Protein AF-R2S5D6-F1 (afdb_monomer_lite)

Foldseek 3Di:
DLDQLALQFADDLVLVLQAQELQQKEWLVLVRLQRSYDSVNSVVSVVVCVVVVSWDWDDDDPTIMIHPHHDHPQHVFSSLLSLVQRLCVQQFKHFLGWHWDADPVRHTKIKTWIKGALCVVVVDDPVVVVLLVVLLVVDPDPVLSVQLVLRNHFGMKIFIEMEGEDEDPPDQDDADQDLQHQYEYGYAAPVCVVVLLVQEDCDDPPCNVPIRGHHHQLHWYQHPVVRWIWHWDADPNDTDTDTDRHPSSVSSSCSVSVSNVVRIDTHRDNVVVCSSCVRSVVSVVVCVVPVVVVVVVVVVVVVD

Secondary structure (DSSP, 8-state):
------SSSPPPHHHHHHHHHHHSSEEHHHHHHHHT--HHHHHHHHHHHHHTTSSEEEEETTEEEEESS---TTHHHHHHHHHHHHHHHHTT-EEEEEEEEE-TTS-EEEEEEEEE-HHHHHSS-HHHHHHHHHHHHH--SHHHHHHHHHHHH-SEEEEEEEEEE---TTSPPP----SSSEEEEEESSGGGHHHHHTTEE---TTSGGG-SS-EETT-EEEETTTTEEEEEEEETTEEEEEE--SHHHHHHHHHH-GGGGGG-EEE--HHHHHHHHHHHHHHHHHHHHT-HHHHHHHHHHTT-

Structure (mmCIF, N/CA/C/O backbone):
data_AF-R2S5D6-F1
#
_entry.id   AF-R2S5D6-F1
#
loop_
_atom_site.group_PDB
_atom_site.id
_atom_site.type_symbol
_atom_site.label_atom_id
_atom_site.label_alt_id
_atom_site.label_comp_id
_atom_site.label_asym_id
_atom_site.label_entity_id
_atom_site.label_seq_id
_atom_site.pdbx_PDB_ins_code
_atom_site.Cartn_x
_atom_site.Cartn_y
_atom_site.Cartn_z
_atom_site.occupancy
_atom_site.B_iso_or_equiv
_atom_site.auth_seq_id
_atom_site.auth_comp_id
_atom_site.auth_asym_id
_atom_site.auth_atom_id
_atom_site.pdbx_PDB_model_num
ATOM 1 N N . MET A 1 1 ? -1.392 19.315 -3.331 1.00 33.75 1 MET A N 1
ATOM 2 C CA . MET A 1 1 ? -0.250 19.016 -4.225 1.00 33.75 1 MET A CA 1
ATOM 3 C C . MET A 1 1 ? 0.174 17.580 -3.958 1.00 33.75 1 MET A C 1
ATOM 5 O O . MET A 1 1 ? 0.612 17.307 -2.850 1.00 33.75 1 MET A O 1
ATOM 9 N N . ASN A 1 2 ? -0.005 16.668 -4.921 1.00 47.56 2 ASN A N 1
ATOM 10 C CA . ASN A 1 2 ? 0.427 15.270 -4.793 1.00 47.56 2 ASN A CA 1
ATOM 11 C C . ASN A 1 2 ? 1.928 15.188 -5.081 1.00 47.56 2 ASN A C 1
ATOM 13 O O . ASN A 1 2 ? 2.342 14.949 -6.215 1.00 47.56 2 ASN A O 1
ATOM 17 N N . THR A 1 3 ? 2.749 15.464 -4.071 1.00 57.97 3 THR A N 1
ATOM 18 C CA . THR A 1 3 ? 4.190 15.228 -4.172 1.00 57.97 3 THR A CA 1
ATOM 19 C C . THR A 1 3 ? 4.408 13.724 -4.261 1.00 57.97 3 THR A C 1
ATOM 21 O O . THR A 1 3 ? 4.109 12.999 -3.317 1.00 57.97 3 THR A O 1
ATOM 24 N N . LEU A 1 4 ? 4.895 13.248 -5.406 1.00 70.38 4 LEU A N 1
ATOM 25 C CA . LEU A 1 4 ? 5.275 11.850 -5.560 1.00 70.38 4 LEU A CA 1
ATOM 26 C C . LEU A 1 4 ? 6.455 11.545 -4.626 1.00 70.38 4 LEU A C 1
ATOM 28 O O . LEU A 1 4 ? 7.492 12.212 -4.685 1.00 70.38 4 LEU A O 1
ATOM 32 N N . PHE A 1 5 ? 6.314 10.511 -3.804 1.00 70.31 5 PHE A N 1
ATOM 33 C CA . PHE A 1 5 ? 7.384 9.920 -3.009 1.00 70.31 5 PHE A CA 1
ATOM 34 C C . PHE A 1 5 ? 8.267 9.082 -3.933 1.00 70.31 5 PHE A C 1
ATOM 36 O O . PHE A 1 5 ? 8.156 7.859 -4.025 1.00 70.31 5 PHE A O 1
ATOM 43 N N . VAL A 1 6 ? 9.119 9.777 -4.684 1.00 74.81 6 VAL A N 1
ATOM 44 C CA . VAL A 1 6 ? 10.090 9.175 -5.599 1.00 74.81 6 VAL A CA 1
ATOM 45 C C . VAL A 1 6 ? 11.448 9.029 -4.943 1.00 74.81 6 VAL A C 1
ATOM 47 O O . VAL A 1 6 ? 11.821 9.776 -4.040 1.00 74.81 6 VAL A O 1
ATOM 50 N N . ASN A 1 7 ? 12.230 8.094 -5.479 1.00 80.75 7 ASN A N 1
ATOM 51 C CA . ASN A 1 7 ? 13.589 7.816 -5.035 1.00 80.75 7 ASN A CA 1
ATOM 52 C C . ASN A 1 7 ? 13.672 7.390 -3.556 1.00 80.75 7 ASN A C 1
ATOM 54 O O . ASN A 1 7 ? 14.711 7.560 -2.941 1.00 80.75 7 ASN A O 1
ATOM 58 N N . ASN A 1 8 ? 12.615 6.859 -2.948 1.00 85.81 8 ASN A N 1
ATOM 59 C CA . ASN A 1 8 ? 12.636 6.420 -1.550 1.00 85.81 8 ASN A CA 1
ATOM 60 C C . ASN A 1 8 ? 13.050 4.961 -1.399 1.00 85.81 8 ASN A C 1
ATOM 62 O O . ASN A 1 8 ? 13.670 4.624 -0.400 1.00 85.81 8 ASN A O 1
ATOM 66 N N . ARG A 1 9 ? 12.831 4.142 -2.429 1.00 92.38 9 ARG A N 1
ATOM 67 C CA . ARG A 1 9 ? 13.113 2.707 -2.405 1.00 92.38 9 ARG A CA 1
ATOM 68 C C . ARG A 1 9 ? 13.998 2.309 -3.585 1.00 92.38 9 ARG A C 1
ATOM 70 O O . ARG A 1 9 ? 13.803 2.762 -4.718 1.00 92.38 9 ARG A O 1
ATOM 77 N N . ALA A 1 10 ? 15.015 1.492 -3.322 1.00 93.00 10 ALA A N 1
ATOM 78 C CA . ALA A 1 10 ? 15.823 0.893 -4.369 1.00 93.00 10 ALA A CA 1
ATOM 79 C C . ALA A 1 10 ? 14.964 -0.124 -5.125 1.00 93.00 10 ALA A C 1
ATOM 81 O O . ALA A 1 10 ? 14.199 -0.864 -4.520 1.00 93.00 10 ALA A O 1
ATOM 82 N N . ILE A 1 11 ? 15.076 -0.154 -6.453 1.00 94.00 11 ILE A N 1
ATOM 83 C CA . ILE A 1 11 ? 14.324 -1.145 -7.238 1.00 94.00 11 ILE A CA 1
ATOM 84 C C . ILE A 1 11 ? 15.022 -2.503 -7.154 1.00 94.00 11 ILE A C 1
ATOM 86 O O . ILE A 1 11 ? 16.224 -2.603 -7.432 1.00 94.00 11 ILE A O 1
ATOM 90 N N . ASP A 1 12 ? 14.246 -3.510 -6.783 1.00 94.88 12 ASP A N 1
ATOM 91 C CA . ASP A 1 12 ? 14.559 -4.920 -6.944 1.00 94.88 12 ASP A CA 1
ATOM 92 C C . ASP A 1 12 ? 14.252 -5.323 -8.397 1.00 94.88 12 ASP A C 1
ATOM 94 O O . ASP A 1 12 ? 13.219 -4.953 -8.959 1.00 94.88 12 ASP A O 1
ATOM 98 N N . SER A 1 13 ? 15.201 -6.000 -9.044 1.00 92.12 13 SER A N 1
ATOM 99 C CA . SER A 1 13 ? 15.073 -6.334 -10.466 1.00 92.12 13 SER A CA 1
ATOM 100 C C . SER A 1 13 ? 14.117 -7.498 -10.700 1.00 92.12 13 SER A C 1
ATOM 102 O O . SER A 1 13 ? 13.438 -7.489 -11.723 1.00 92.12 13 SER A O 1
ATOM 104 N N . GLU A 1 14 ? 14.041 -8.454 -9.771 1.00 93.94 14 GLU A N 1
ATOM 105 C CA . GLU A 1 14 ? 13.099 -9.575 -9.864 1.00 93.94 14 GLU A CA 1
ATOM 106 C C . GLU A 1 14 ? 11.672 -9.057 -9.685 1.00 93.94 14 GLU A C 1
ATOM 108 O O . GLU A 1 14 ? 10.831 -9.255 -10.556 1.00 93.94 14 GLU A O 1
ATOM 113 N N . GLU A 1 15 ? 11.442 -8.246 -8.647 1.00 96.56 15 GLU A N 1
ATOM 114 C CA . GLU A 1 15 ? 10.153 -7.583 -8.423 1.00 96.56 15 GLU A CA 1
ATOM 115 C C . GLU A 1 15 ? 9.717 -6.719 -9.621 1.00 96.56 15 GLU A C 1
ATOM 117 O O . GLU A 1 15 ? 8.555 -6.755 -10.026 1.00 96.56 15 GLU A O 1
ATOM 122 N N . LEU A 1 16 ? 10.635 -5.952 -10.229 1.00 96.38 16 LEU A N 1
ATOM 123 C CA . LEU A 1 16 ? 10.331 -5.150 -11.421 1.00 96.38 16 LEU A CA 1
ATOM 124 C C . LEU A 1 16 ? 9.871 -6.025 -12.597 1.00 96.38 16 LEU A C 1
ATOM 126 O O . LEU A 1 16 ? 8.922 -5.658 -13.296 1.00 96.38 16 LEU A O 1
ATOM 130 N N . VAL A 1 17 ? 10.556 -7.145 -12.843 1.00 94.44 17 VAL A N 1
ATOM 131 C CA . VAL A 1 17 ? 10.209 -8.076 -13.925 1.00 94.44 17 VAL A CA 1
ATOM 132 C C . VAL A 1 17 ? 8.864 -8.739 -13.646 1.00 94.44 17 VAL A C 1
ATOM 134 O O . VAL A 1 17 ? 8.016 -8.765 -14.542 1.00 94.44 17 VAL A O 1
ATOM 137 N N . ASP A 1 18 ? 8.632 -9.185 -12.412 1.00 95.19 18 ASP A N 1
ATOM 138 C CA . ASP A 1 18 ? 7.367 -9.784 -11.989 1.00 95.19 18 ASP A CA 1
ATOM 139 C C . ASP A 1 18 ? 6.201 -8.812 -12.199 1.00 95.19 18 ASP A C 1
ATOM 141 O O . ASP A 1 18 ? 5.207 -9.170 -12.831 1.00 95.19 18 ASP A O 1
ATOM 145 N N . ILE A 1 19 ? 6.336 -7.553 -11.765 1.00 96.06 19 ILE A N 1
ATOM 146 C CA . ILE A 1 19 ? 5.299 -6.531 -11.962 1.00 96.06 19 ILE A CA 1
ATOM 147 C C . ILE A 1 19 ? 4.989 -6.352 -13.451 1.00 96.06 19 ILE A C 1
ATOM 149 O O . ILE A 1 19 ? 3.819 -6.373 -13.830 1.00 96.06 19 ILE A O 1
ATOM 153 N N . ILE A 1 20 ? 6.000 -6.180 -14.311 1.00 93.94 20 ILE A N 1
ATOM 154 C CA . ILE A 1 20 ? 5.769 -5.948 -15.749 1.00 93.94 20 ILE A CA 1
ATOM 155 C C . ILE A 1 20 ? 5.084 -7.156 -16.395 1.00 93.94 20 ILE A C 1
ATOM 157 O O . ILE A 1 20 ? 4.134 -6.980 -17.161 1.00 93.94 20 ILE A O 1
ATOM 161 N N . THR A 1 21 ? 5.543 -8.362 -16.064 1.00 91.00 21 THR A N 1
ATOM 162 C CA . THR A 1 21 ? 5.033 -9.613 -16.639 1.00 91.00 21 THR A CA 1
ATOM 163 C C . THR A 1 21 ? 3.587 -9.857 -16.217 1.00 91.00 21 THR A C 1
ATOM 165 O O . THR A 1 21 ? 2.740 -10.148 -17.057 1.00 91.00 21 THR A O 1
ATOM 168 N N . GLN A 1 22 ? 3.270 -9.658 -14.935 1.00 92.88 22 GLN A N 1
ATOM 169 C CA . GLN A 1 22 ? 1.932 -9.913 -14.394 1.00 92.88 22 GLN A CA 1
ATOM 170 C C . GLN A 1 22 ? 0.923 -8.794 -14.684 1.00 92.88 22 GLN A C 1
ATOM 172 O O . GLN A 1 22 ? -0.284 -9.024 -14.620 1.00 92.88 22 GLN A O 1
ATOM 177 N N . SER A 1 23 ? 1.378 -7.588 -15.037 1.00 90.56 23 SER A N 1
ATOM 178 C CA . SER A 1 23 ? 0.477 -6.469 -15.351 1.00 90.56 23 SER A CA 1
ATOM 179 C C . SER A 1 23 ? -0.217 -6.601 -16.707 1.00 90.56 23 SER A C 1
ATOM 181 O O . SER A 1 23 ? -1.230 -5.946 -16.924 1.00 90.56 23 SER A O 1
ATOM 183 N N . ASN A 1 24 ? 0.340 -7.385 -17.640 1.00 85.56 24 ASN A N 1
ATOM 184 C CA . ASN A 1 24 ? -0.025 -7.400 -19.067 1.00 85.56 24 ASN A CA 1
ATOM 185 C C . ASN A 1 24 ? 0.020 -6.024 -19.771 1.00 85.56 24 ASN A C 1
ATOM 187 O O . ASN A 1 24 ? -0.407 -5.892 -20.910 1.00 85.56 24 ASN A O 1
ATOM 191 N N . GLY A 1 25 ? 0.593 -5.010 -19.124 1.00 89.19 25 GLY A N 1
ATOM 192 C CA . GLY A 1 25 ? 0.653 -3.636 -19.602 1.00 89.19 25 GLY A CA 1
ATOM 193 C C . GLY A 1 25 ? 0.706 -2.662 -18.442 1.00 89.19 25 GLY A C 1
ATOM 194 O O . GLY A 1 25 ? -0.199 -2.611 -17.617 1.00 89.19 25 GLY A O 1
ATOM 195 N N . ILE A 1 26 ? 1.776 -1.870 -18.367 1.00 92.69 26 ILE A N 1
ATOM 196 C CA . ILE A 1 26 ? 1.945 -0.895 -17.286 1.00 92.69 26 ILE A CA 1
ATOM 197 C C . ILE A 1 26 ? 2.644 0.374 -17.769 1.00 92.69 26 ILE A C 1
ATOM 199 O O . ILE A 1 26 ? 3.614 0.316 -18.533 1.00 92.69 26 ILE A O 1
ATOM 203 N N . TYR A 1 27 ? 2.150 1.541 -17.341 1.00 93.38 27 TYR A N 1
ATOM 204 C CA . TYR A 1 27 ? 2.810 2.810 -17.645 1.00 93.38 27 T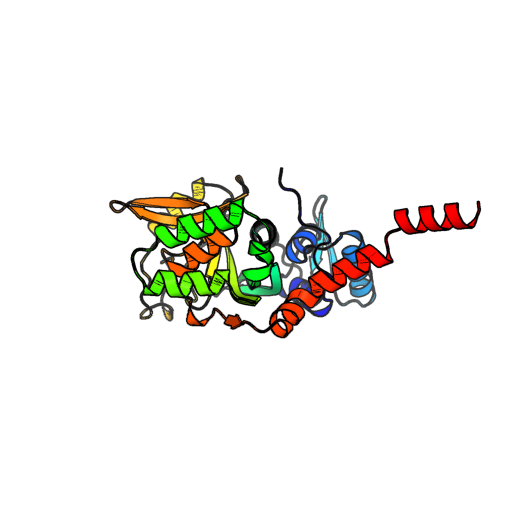YR A CA 1
ATOM 205 C C . TYR A 1 27 ? 4.127 2.928 -16.878 1.00 93.38 27 TYR A C 1
ATOM 207 O O . TYR A 1 27 ? 4.229 2.548 -15.712 1.00 93.38 27 TYR A O 1
ATOM 215 N N . GLU A 1 28 ? 5.117 3.574 -17.495 1.00 92.62 28 GLU A N 1
ATOM 216 C CA . GLU A 1 28 ? 6.375 3.906 -16.813 1.00 92.62 28 GLU A CA 1
ATOM 217 C C . GLU A 1 28 ? 6.132 4.735 -15.540 1.00 92.62 28 GLU A C 1
ATOM 219 O O . GLU A 1 28 ? 6.754 4.505 -14.509 1.00 92.62 28 GLU A O 1
ATOM 224 N N . ASN A 1 29 ? 5.170 5.662 -15.589 1.00 91.44 29 ASN A N 1
ATOM 225 C CA . ASN A 1 29 ? 4.798 6.485 -14.440 1.00 91.44 29 ASN A CA 1
ATOM 226 C C . ASN A 1 29 ? 4.176 5.661 -13.301 1.00 91.44 29 ASN A C 1
ATOM 228 O O . ASN A 1 29 ? 4.446 5.928 -12.134 1.00 91.44 29 ASN A O 1
ATOM 232 N N . THR A 1 30 ? 3.388 4.635 -13.630 1.00 95.00 30 THR A N 1
ATOM 233 C CA . THR A 1 30 ? 2.830 3.705 -12.641 1.00 95.00 30 THR A CA 1
ATOM 234 C C . THR A 1 30 ? 3.947 2.909 -11.965 1.00 95.00 30 THR A C 1
ATOM 236 O O . THR A 1 30 ? 3.959 2.809 -10.744 1.00 95.00 30 THR A O 1
ATOM 239 N N . LEU A 1 31 ? 4.956 2.445 -12.714 1.00 96.31 31 LEU A N 1
ATOM 240 C CA . LEU A 1 31 ? 6.142 1.794 -12.136 1.00 96.31 31 LEU A CA 1
ATOM 241 C C . LEU A 1 31 ? 6.915 2.721 -11.185 1.00 96.31 31 LEU A C 1
ATOM 243 O O . LEU A 1 31 ? 7.342 2.281 -10.119 1.00 96.31 31 LEU A O 1
ATOM 247 N N . ILE A 1 32 ? 7.067 4.004 -11.534 1.00 94.50 32 ILE A N 1
ATOM 248 C CA . ILE A 1 32 ? 7.700 5.005 -10.657 1.00 94.50 32 ILE A CA 1
ATOM 249 C C . ILE A 1 32 ? 6.944 5.119 -9.329 1.00 94.50 32 ILE A C 1
ATOM 251 O O . ILE A 1 32 ? 7.579 5.115 -8.273 1.00 94.50 32 ILE A O 1
ATOM 255 N N . LYS A 1 33 ? 5.607 5.194 -9.381 1.00 95.31 33 LYS A N 1
ATOM 256 C CA . LYS A 1 33 ? 4.737 5.287 -8.199 1.00 95.31 33 LYS A CA 1
ATOM 257 C C .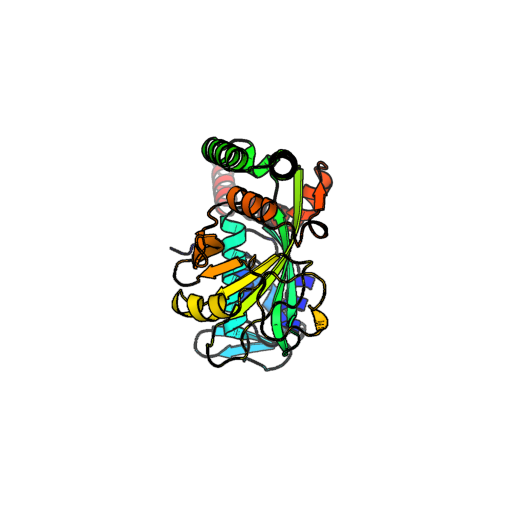 LYS A 1 33 ? 4.768 4.013 -7.352 1.00 95.31 33 LYS A C 1
ATOM 259 O O . LYS A 1 33 ? 4.939 4.104 -6.142 1.00 95.31 33 LYS A O 1
ATOM 264 N N . LEU A 1 34 ? 4.644 2.834 -7.963 1.00 96.00 34 LEU A N 1
ATOM 265 C CA . LEU A 1 34 ? 4.676 1.560 -7.238 1.00 96.00 34 LEU A CA 1
ATOM 266 C C . LEU A 1 34 ? 6.024 1.370 -6.539 1.00 96.00 34 LEU A C 1
ATOM 268 O O . LEU A 1 34 ? 6.094 1.247 -5.320 1.00 96.00 34 LEU A O 1
ATOM 272 N N . LEU A 1 35 ? 7.111 1.442 -7.307 1.00 95.62 35 LEU A N 1
ATOM 273 C CA . LEU A 1 35 ? 8.457 1.163 -6.809 1.00 95.62 35 LEU A CA 1
ATOM 274 C C . LEU A 1 35 ? 9.067 2.328 -6.023 1.00 95.62 35 LEU A C 1
ATOM 276 O O . LEU A 1 35 ? 10.184 2.188 -5.533 1.00 95.62 35 LEU A O 1
ATOM 280 N N . GLN A 1 36 ? 8.380 3.476 -5.939 1.00 93.62 36 GLN A N 1
ATOM 281 C CA . GLN A 1 36 ? 8.838 4.701 -5.264 1.00 93.62 36 GLN A CA 1
ATOM 282 C C . GLN A 1 36 ? 10.264 5.086 -5.668 1.00 93.62 36 GLN A C 1
ATOM 284 O O . GLN A 1 36 ? 11.098 5.482 -4.849 1.00 93.62 36 GLN A O 1
ATOM 289 N N . CYS A 1 37 ? 10.582 4.919 -6.947 1.00 90.81 37 CYS A N 1
ATOM 290 C CA . CYS A 1 37 ? 11.948 4.976 -7.444 1.00 90.81 37 CYS A CA 1
ATOM 291 C C . CYS A 1 37 ? 12.212 6.252 -8.247 1.00 90.81 37 CYS A C 1
ATOM 293 O O . CYS A 1 37 ? 11.299 7.012 -8.564 1.00 90.81 37 CYS A O 1
ATOM 295 N N . ASN A 1 38 ? 13.480 6.535 -8.547 1.00 86.38 38 ASN A N 1
ATOM 296 C CA . ASN A 1 38 ? 13.819 7.615 -9.469 1.00 86.38 38 ASN A CA 1
ATOM 297 C C . ASN A 1 38 ? 13.624 7.143 -10.916 1.00 86.38 38 ASN A C 1
ATOM 299 O O . ASN A 1 38 ? 14.115 6.077 -11.295 1.00 86.38 38 ASN A O 1
ATOM 303 N N . ARG A 1 39 ? 12.994 7.992 -11.732 1.00 87.62 39 ARG A N 1
ATOM 304 C CA . ARG A 1 39 ? 12.845 7.812 -13.177 1.00 87.62 39 ARG A CA 1
ATOM 305 C C . ARG A 1 39 ? 14.143 7.412 -13.886 1.00 87.62 39 ARG A C 1
ATOM 307 O O . ARG A 1 39 ? 14.124 6.467 -14.658 1.00 87.62 39 ARG A O 1
ATOM 314 N N . ILE A 1 40 ? 15.266 8.077 -13.609 1.00 86.69 40 ILE A N 1
ATOM 315 C CA . ILE A 1 40 ? 16.557 7.800 -14.269 1.00 86.69 40 ILE A CA 1
ATOM 316 C C . ILE A 1 40 ? 17.014 6.364 -13.980 1.00 86.69 40 ILE A C 1
ATOM 318 O O . ILE A 1 40 ? 17.405 5.630 -14.889 1.00 86.69 40 ILE A O 1
ATOM 322 N N . SER A 1 41 ? 16.935 5.943 -12.715 1.00 86.69 41 SER A N 1
ATOM 323 C CA . SER A 1 41 ? 17.311 4.589 -12.294 1.00 86.69 41 SER A CA 1
ATOM 324 C C . SER A 1 41 ? 16.397 3.530 -12.909 1.00 86.69 41 SER A C 1
ATOM 326 O O . SER A 1 41 ? 16.863 2.461 -13.308 1.00 86.69 41 SER A O 1
ATOM 328 N N . LEU A 1 42 ? 15.100 3.830 -13.005 1.00 93.69 42 LEU A N 1
ATOM 329 C CA . LEU A 1 42 ? 14.123 2.962 -13.647 1.00 93.69 42 LEU A CA 1
ATOM 330 C C . LEU A 1 42 ? 14.390 2.841 -15.156 1.00 93.69 42 LEU A C 1
ATOM 332 O O . LEU A 1 42 ? 14.518 1.728 -15.658 1.00 93.69 42 LEU A O 1
ATOM 336 N N . GLU A 1 43 ? 14.549 3.959 -15.869 1.00 92.75 43 GLU A N 1
ATOM 337 C CA . GLU A 1 43 ? 14.835 3.987 -17.310 1.00 92.75 43 GLU A CA 1
ATOM 338 C C . GLU A 1 43 ? 16.105 3.190 -17.656 1.00 92.75 43 GLU A C 1
ATOM 340 O O . GLU A 1 43 ? 16.115 2.431 -18.629 1.00 92.75 43 GLU A O 1
ATOM 345 N N . ALA A 1 44 ? 17.160 3.304 -16.840 1.00 91.19 44 ALA A N 1
ATOM 346 C CA . ALA A 1 44 ? 18.392 2.537 -17.020 1.00 91.19 44 ALA A CA 1
ATOM 347 C C . ALA A 1 44 ? 18.149 1.019 -16.938 1.00 91.19 44 ALA A C 1
ATOM 349 O O . ALA A 1 44 ? 18.616 0.271 -17.800 1.00 91.19 44 ALA A O 1
ATOM 350 N N . ARG A 1 45 ? 17.377 0.560 -15.944 1.00 93.44 45 ARG A N 1
ATOM 351 C CA . ARG A 1 45 ? 17.031 -0.862 -15.782 1.00 93.44 45 ARG A CA 1
ATOM 352 C C . ARG A 1 45 ? 16.132 -1.364 -16.904 1.00 93.44 45 ARG A C 1
ATOM 354 O O . ARG A 1 45 ? 16.433 -2.391 -17.506 1.00 93.44 45 ARG A O 1
ATOM 361 N N . LEU A 1 46 ? 15.097 -0.605 -17.257 1.00 94.25 46 LEU A N 1
ATOM 362 C CA . LEU A 1 46 ? 14.188 -0.934 -18.358 1.00 94.25 46 LEU A CA 1
ATOM 363 C C . LEU A 1 46 ? 14.930 -1.043 -19.698 1.00 94.25 46 LEU A C 1
ATOM 365 O O . LEU A 1 46 ? 14.638 -1.932 -20.498 1.00 94.25 46 LEU A O 1
ATOM 369 N N . LYS A 1 47 ? 15.933 -0.188 -19.940 1.00 93.00 47 LYS A N 1
ATOM 370 C CA . LYS A 1 47 ? 16.791 -0.272 -21.132 1.00 93.00 47 LYS A CA 1
ATOM 371 C C . LYS A 1 47 ? 17.573 -1.587 -21.178 1.00 93.00 47 LYS A C 1
ATOM 373 O O . LYS A 1 47 ? 17.656 -2.193 -22.246 1.00 93.00 47 LYS A O 1
ATOM 378 N N . THR A 1 48 ? 18.117 -2.033 -20.046 1.00 92.62 48 THR A N 1
ATOM 379 C CA . THR A 1 48 ? 18.820 -3.321 -19.937 1.00 92.62 48 THR A CA 1
ATOM 380 C C . THR A 1 48 ? 17.873 -4.497 -20.170 1.00 92.62 48 THR A C 1
ATOM 382 O O . THR A 1 48 ? 18.169 -5.347 -21.008 1.00 92.62 48 THR A O 1
ATOM 385 N N . LEU A 1 49 ? 16.704 -4.508 -19.521 1.00 92.56 49 LEU A N 1
ATOM 386 C CA . LEU A 1 49 ? 15.690 -5.557 -19.703 1.00 92.56 49 LEU A CA 1
ATOM 387 C C . LEU A 1 49 ? 15.228 -5.653 -21.165 1.00 92.56 49 LEU A C 1
ATOM 389 O O . LEU A 1 49 ? 15.164 -6.745 -21.730 1.00 92.56 49 LEU A O 1
ATOM 393 N N . LYS A 1 50 ? 14.994 -4.506 -21.816 1.00 91.75 50 LYS A N 1
ATOM 394 C CA . LYS A 1 50 ? 14.652 -4.441 -23.243 1.00 91.75 50 LYS A CA 1
ATOM 395 C C . LYS A 1 50 ? 15.781 -4.971 -24.131 1.00 91.75 50 LYS A C 1
ATOM 397 O O . LYS A 1 50 ? 15.516 -5.724 -25.063 1.00 91.75 50 LYS A O 1
ATOM 402 N N . LYS A 1 51 ? 17.038 -4.579 -23.876 1.00 93.44 51 LYS A N 1
ATOM 403 C CA . LYS A 1 51 ? 18.203 -5.058 -24.647 1.00 93.44 51 LYS A CA 1
ATOM 404 C C . LYS A 1 51 ? 18.309 -6.585 -24.593 1.00 93.44 51 LYS A C 1
ATOM 406 O O . LYS A 1 51 ? 18.613 -7.206 -25.607 1.00 93.44 51 LYS A O 1
ATOM 411 N N . ASN A 1 52 ? 17.996 -7.162 -23.436 1.00 91.44 52 ASN A N 1
ATOM 412 C CA . ASN A 1 52 ? 17.999 -8.603 -23.206 1.00 91.44 52 ASN A CA 1
ATOM 413 C C . ASN A 1 52 ? 16.705 -9.299 -23.667 1.00 91.44 52 ASN A C 1
ATOM 415 O O . ASN A 1 52 ? 16.567 -10.497 -23.454 1.00 91.44 52 ASN A O 1
ATOM 419 N N . LYS A 1 53 ? 15.774 -8.574 -24.308 1.00 89.94 53 LYS A N 1
ATOM 420 C CA . LYS A 1 53 ? 14.487 -9.084 -24.813 1.00 89.94 53 LYS A CA 1
ATOM 421 C C . LYS A 1 53 ? 13.581 -9.699 -23.734 1.00 89.94 53 LYS A C 1
ATOM 423 O O . LYS A 1 53 ? 12.755 -10.543 -24.050 1.00 89.94 53 LYS A O 1
ATOM 428 N N . ILE A 1 54 ? 13.719 -9.253 -22.484 1.00 87.75 54 ILE A N 1
ATOM 429 C CA . ILE A 1 54 ? 12.865 -9.686 -21.364 1.00 87.75 54 ILE A CA 1
ATOM 430 C C . ILE A 1 54 ? 11.520 -8.949 -21.398 1.00 87.75 54 ILE A C 1
ATOM 432 O O . ILE A 1 54 ? 10.504 -9.495 -20.999 1.00 87.75 54 ILE A O 1
ATOM 436 N N . ILE A 1 55 ? 11.509 -7.701 -21.878 1.00 89.19 55 ILE A N 1
ATOM 437 C CA . ILE A 1 55 ? 10.304 -6.866 -21.960 1.00 89.19 55 ILE A CA 1
ATOM 438 C C . ILE A 1 55 ? 10.224 -6.144 -23.304 1.00 89.19 55 ILE A C 1
ATOM 440 O O . ILE A 1 55 ? 11.250 -5.825 -23.920 1.00 89.19 55 ILE A O 1
ATOM 444 N N . SER A 1 56 ? 9.006 -5.779 -23.700 1.00 87.25 56 SER A N 1
ATOM 445 C CA . SER A 1 56 ? 8.741 -4.900 -24.840 1.00 87.25 56 SER A CA 1
ATOM 446 C C . SER A 1 56 ? 8.319 -3.501 -24.382 1.00 87.25 56 SER A C 1
ATOM 448 O O . SER A 1 56 ? 7.692 -3.333 -23.339 1.00 87.25 56 SER A O 1
ATOM 450 N N . LYS A 1 57 ? 8.674 -2.472 -25.167 1.00 88.19 57 LYS A N 1
ATOM 451 C CA . LYS A 1 57 ? 8.299 -1.067 -24.920 1.00 88.19 57 LYS A CA 1
ATOM 452 C C . LYS A 1 57 ? 7.350 -0.588 -26.009 1.00 88.19 57 LYS A C 1
ATOM 454 O O . LYS A 1 57 ? 7.732 -0.576 -27.178 1.00 88.19 57 LYS A O 1
ATOM 459 N N . GLY A 1 58 ? 6.179 -0.114 -25.608 1.00 83.19 58 GLY A N 1
ATOM 460 C CA . GLY A 1 58 ? 5.225 0.562 -26.476 1.00 83.19 58 GLY A CA 1
ATOM 461 C C . GLY A 1 58 ? 5.074 2.045 -26.136 1.00 83.19 58 GLY A C 1
ATOM 462 O O . GLY A 1 58 ? 5.597 2.550 -25.136 1.00 83.19 58 GLY A O 1
ATOM 463 N N . LYS A 1 59 ? 4.357 2.762 -27.000 1.00 84.50 59 LYS A N 1
ATOM 464 C CA . LYS A 1 59 ? 3.947 4.151 -26.778 1.00 84.50 59 LYS A CA 1
ATOM 465 C C . LYS A 1 59 ? 2.465 4.274 -27.107 1.00 84.50 59 LYS A C 1
ATOM 467 O O . LYS A 1 59 ? 2.051 3.878 -28.191 1.00 84.50 59 LYS A O 1
ATOM 472 N N . LEU A 1 60 ? 1.690 4.822 -26.177 1.00 77.38 60 LEU A N 1
ATOM 473 C CA . LEU A 1 60 ? 0.283 5.164 -26.369 1.00 77.38 60 LEU A CA 1
ATOM 474 C C . LEU A 1 60 ? 0.127 6.655 -26.072 1.00 77.38 60 LEU A C 1
ATOM 476 O O . LEU A 1 60 ? 0.450 7.114 -24.975 1.00 77.38 60 LEU A O 1
ATOM 480 N N . ASN A 1 61 ? -0.329 7.432 -27.054 1.00 79.81 61 ASN A N 1
ATOM 481 C CA . ASN A 1 61 ? -0.384 8.894 -26.975 1.00 79.81 61 ASN A CA 1
ATOM 482 C C . ASN A 1 61 ? 0.976 9.499 -26.557 1.00 79.81 61 ASN A C 1
ATOM 484 O O . ASN A 1 61 ? 1.983 9.341 -27.251 1.00 79.81 61 ASN A O 1
ATOM 488 N N . LYS A 1 62 ? 1.022 10.195 -25.414 1.00 79.25 62 LYS A N 1
ATOM 489 C CA . LYS A 1 62 ? 2.232 10.814 -24.848 1.00 79.25 62 LYS A CA 1
ATOM 490 C C . LYS A 1 62 ? 2.931 9.933 -23.799 1.00 79.25 62 LYS A C 1
ATOM 492 O O . LYS A 1 62 ? 3.905 10.382 -23.201 1.00 79.25 62 LYS A O 1
ATOM 497 N N . HIS A 1 63 ? 2.466 8.702 -23.568 1.00 80.62 63 HIS A N 1
ATOM 498 C CA . HIS A 1 63 ? 2.934 7.846 -22.476 1.00 80.62 63 HIS A CA 1
ATOM 499 C C . HIS A 1 63 ? 3.639 6.585 -22.981 1.00 80.62 63 HIS A C 1
ATOM 501 O O . HIS A 1 63 ? 3.227 5.963 -23.962 1.00 80.62 63 HIS A O 1
ATOM 507 N N . PHE A 1 64 ? 4.724 6.214 -22.298 1.00 82.06 64 PHE A N 1
ATOM 508 C CA . PHE A 1 64 ? 5.429 4.955 -22.521 1.00 82.06 64 PHE A CA 1
ATOM 509 C C . PHE A 1 64 ? 4.874 3.865 -21.614 1.00 82.06 64 PHE A C 1
ATOM 511 O O . PHE A 1 64 ? 4.548 4.125 -20.451 1.00 82.06 64 PHE A O 1
ATOM 518 N N . TYR A 1 65 ? 4.806 2.651 -22.151 1.00 82.69 65 TYR A N 1
ATOM 519 C CA . TYR A 1 65 ? 4.363 1.477 -21.416 1.00 82.69 65 TYR A CA 1
ATOM 520 C C . TYR A 1 65 ? 5.233 0.260 -21.714 1.00 82.69 65 TYR A C 1
ATOM 522 O O . TYR A 1 65 ? 5.901 0.202 -22.754 1.00 82.69 65 TYR A O 1
ATOM 530 N N . TYR A 1 66 ? 5.211 -0.697 -20.791 1.00 79.94 66 TYR A N 1
ATOM 531 C CA . TYR A 1 66 ? 5.960 -1.945 -20.878 1.00 79.94 66 TYR A CA 1
ATOM 532 C C . TYR A 1 66 ? 5.007 -3.131 -20.763 1.00 79.94 66 TYR A C 1
ATOM 534 O O . TYR A 1 66 ? 4.066 -3.095 -19.970 1.00 79.94 66 TYR A O 1
ATOM 542 N N . VAL A 1 67 ? 5.235 -4.139 -21.601 1.00 77.38 67 VAL A N 1
ATOM 543 C CA . VAL A 1 67 ? 4.400 -5.339 -21.736 1.00 77.38 67 VAL A CA 1
ATOM 544 C C . VAL A 1 67 ? 5.283 -6.561 -21.962 1.00 77.38 67 VAL A C 1
ATOM 546 O O . VAL A 1 67 ? 6.305 -6.463 -22.649 1.00 77.38 67 VAL A O 1
ATOM 549 N N . ASP A 1 68 ? 4.845 -7.702 -21.435 1.00 67.06 68 ASP A N 1
ATOM 550 C CA . ASP A 1 68 ? 5.234 -9.024 -21.945 1.00 67.06 68 ASP A CA 1
ATOM 551 C C . ASP A 1 68 ? 4.254 -9.492 -23.046 1.00 67.06 68 ASP A C 1
ATOM 553 O O . ASP A 1 68 ? 4.665 -9.928 -24.119 1.00 67.06 68 ASP A O 1
ATOM 557 N N . LYS A 1 69 ? 2.943 -9.268 -22.846 1.00 68.69 69 LYS A N 1
ATOM 558 C CA . LYS A 1 69 ? 1.857 -9.497 -23.823 1.00 68.69 69 LYS A CA 1
ATOM 559 C C . LYS A 1 69 ? 1.012 -8.229 -23.992 1.00 68.69 69 LYS A C 1
ATOM 561 O O . LYS A 1 69 ? 0.841 -7.484 -23.037 1.00 68.69 69 LYS A O 1
ATOM 566 N N . TYR A 1 70 ? 0.497 -7.959 -25.194 1.00 59.28 70 TYR A N 1
ATOM 567 C CA . TYR A 1 70 ? -0.272 -6.738 -25.483 1.00 59.28 70 TYR A CA 1
ATOM 568 C C . TYR A 1 70 ? -1.705 -6.799 -24.908 1.00 59.28 70 TYR A C 1
ATOM 570 O O . TYR A 1 70 ? -2.607 -7.273 -25.593 1.00 59.28 70 TYR A O 1
ATOM 578 N N . ASP A 1 71 ? -1.927 -6.279 -23.693 1.00 69.19 71 ASP A N 1
ATOM 579 C CA . ASP A 1 71 ? -3.266 -6.029 -23.128 1.00 69.19 71 ASP A CA 1
ATOM 580 C C . ASP A 1 71 ? -3.298 -4.743 -22.277 1.00 69.19 71 ASP A C 1
ATOM 582 O O . ASP A 1 71 ? -2.807 -4.663 -21.155 1.00 69.19 71 ASP A O 1
ATOM 586 N N . LEU A 1 72 ? -3.901 -3.687 -22.821 1.00 77.38 72 LEU A N 1
ATOM 587 C CA . LEU A 1 72 ? -3.879 -2.358 -22.203 1.00 77.38 72 LEU A CA 1
ATOM 588 C C . LEU A 1 72 ? -5.080 -2.095 -21.279 1.00 77.38 72 LEU A C 1
ATOM 590 O O . LEU A 1 72 ? -5.213 -0.977 -20.772 1.00 77.38 72 LEU A O 1
ATOM 594 N N . LYS A 1 73 ? -5.956 -3.089 -21.061 1.00 82.69 73 LYS A N 1
ATOM 595 C CA . LYS A 1 73 ? -7.237 -2.912 -20.359 1.00 82.69 73 LYS A CA 1
ATOM 596 C C . LYS A 1 73 ? -7.059 -2.357 -18.941 1.00 82.69 73 LYS A C 1
ATOM 598 O O . LYS A 1 73 ? -7.744 -1.415 -18.561 1.00 82.69 73 LYS A O 1
ATOM 603 N N . HIS A 1 74 ? -6.088 -2.881 -18.196 1.00 85.00 74 HIS A N 1
ATOM 604 C CA . HIS A 1 74 ? -5.948 -2.636 -16.753 1.00 85.00 74 HIS A CA 1
ATOM 605 C C . HIS A 1 74 ? -4.971 -1.514 -16.383 1.00 85.00 74 HIS A C 1
ATOM 607 O O . HIS A 1 74 ? -4.699 -1.267 -15.209 1.00 85.00 74 HIS A O 1
ATOM 613 N N . MET A 1 75 ? -4.419 -0.802 -17.367 1.00 88.69 75 MET A N 1
ATOM 614 C CA . MET A 1 75 ? -3.375 0.190 -17.102 1.00 88.69 75 MET A CA 1
ATOM 615 C C . MET A 1 75 ? -3.863 1.378 -16.265 1.00 88.69 75 MET A C 1
ATOM 617 O O . MET A 1 75 ? -3.102 1.922 -15.468 1.00 88.69 75 MET A O 1
ATOM 621 N N . LYS A 1 76 ? -5.116 1.809 -16.464 1.00 90.38 76 LYS A N 1
ATOM 622 C CA . LYS A 1 76 ? -5.716 2.908 -15.686 1.00 90.38 76 LYS A CA 1
ATOM 623 C C . LYS A 1 76 ? -5.977 2.489 -14.242 1.00 90.38 76 LYS A C 1
ATOM 625 O O . LYS A 1 76 ? -5.695 3.260 -13.330 1.00 90.38 76 LYS A O 1
ATOM 630 N N . ASP A 1 77 ? -6.454 1.265 -14.054 1.00 92.12 77 ASP A N 1
ATOM 631 C CA . ASP A 1 77 ? -6.688 0.666 -12.743 1.00 92.12 77 ASP A CA 1
ATOM 632 C C . ASP A 1 77 ? -5.401 0.542 -11.940 1.00 92.12 77 ASP A C 1
ATOM 634 O O . ASP A 1 77 ? -5.333 1.012 -10.808 1.00 92.12 77 ASP A O 1
ATOM 638 N N . LEU A 1 78 ? -4.343 0.001 -12.548 1.00 95.00 78 LEU A N 1
ATOM 639 C CA . LEU A 1 78 ? -3.031 -0.085 -11.910 1.00 95.00 78 LEU A CA 1
ATOM 640 C C . LEU A 1 78 ? -2.458 1.303 -11.588 1.00 95.00 78 LEU A C 1
ATOM 642 O O . LEU A 1 78 ? -1.833 1.478 -10.540 1.00 95.00 78 LEU A O 1
ATOM 646 N N . ASP A 1 79 ? -2.686 2.312 -12.439 1.00 94.31 79 ASP A N 1
ATOM 647 C CA . ASP A 1 79 ? -2.267 3.685 -12.133 1.00 94.31 79 ASP A CA 1
ATOM 648 C C . ASP A 1 79 ? -3.018 4.263 -10.926 1.00 94.31 79 ASP A C 1
ATOM 650 O O . ASP A 1 79 ? -2.387 4.874 -10.061 1.00 94.31 79 ASP A O 1
ATOM 654 N N . LEU A 1 80 ? -4.324 4.009 -10.818 1.00 95.06 80 LEU A N 1
ATOM 655 C CA . LEU A 1 80 ? -5.139 4.391 -9.664 1.00 95.06 80 LEU A CA 1
ATOM 656 C C . LEU A 1 80 ? -4.692 3.657 -8.387 1.00 95.06 80 LEU A C 1
ATOM 658 O O . LEU A 1 80 ? -4.450 4.290 -7.362 1.00 95.06 80 LEU A O 1
ATOM 662 N N . GLN A 1 81 ? -4.489 2.341 -8.454 1.00 97.06 81 GLN A N 1
ATOM 663 C CA . GLN A 1 81 ? -4.000 1.534 -7.329 1.00 97.06 81 GLN A CA 1
ATOM 664 C C . GLN A 1 81 ? -2.598 1.984 -6.878 1.00 97.06 81 GLN A C 1
ATOM 666 O O . GLN A 1 81 ? -2.302 2.005 -5.685 1.00 97.06 81 GLN A O 1
ATOM 671 N N . SER A 1 82 ? -1.736 2.433 -7.798 1.00 96.69 82 SER A N 1
ATOM 672 C CA . SER A 1 82 ? -0.399 2.936 -7.448 1.00 96.69 82 SER A CA 1
ATOM 673 C C . SER A 1 82 ? -0.410 4.224 -6.617 1.00 96.69 82 SER A C 1
ATOM 675 O O . SER A 1 82 ? 0.557 4.506 -5.905 1.00 96.69 82 SER A O 1
ATOM 677 N N . MET A 1 83 ? -1.504 4.989 -6.653 1.00 96.81 83 MET A N 1
ATOM 678 C CA . MET A 1 83 ? -1.679 6.159 -5.791 1.00 96.81 83 MET A CA 1
ATOM 679 C C . MET A 1 83 ? -1.875 5.761 -4.325 1.00 96.81 83 MET A C 1
ATOM 681 O O . MET A 1 83 ? -1.395 6.464 -3.437 1.00 96.81 83 MET A O 1
ATOM 685 N N . VAL A 1 84 ? -2.461 4.587 -4.064 1.00 97.44 84 VAL A N 1
ATOM 686 C CA . VAL A 1 84 ? -2.543 4.015 -2.712 1.00 97.44 84 VAL A CA 1
ATOM 687 C C . VAL A 1 84 ? -1.147 3.758 -2.160 1.00 97.44 84 VAL A C 1
ATOM 689 O O . VAL A 1 84 ? -0.856 4.157 -1.038 1.00 97.44 84 VAL A O 1
ATOM 692 N N . VAL A 1 85 ? -0.245 3.177 -2.957 1.00 97.06 85 VAL A N 1
ATOM 693 C CA . VAL A 1 85 ? 1.150 2.941 -2.538 1.00 97.06 85 VAL A CA 1
ATOM 694 C C . VAL A 1 85 ? 1.841 4.250 -2.146 1.00 97.06 85 VAL A C 1
ATOM 696 O O . VAL A 1 85 ? 2.505 4.319 -1.115 1.00 97.06 85 VAL A O 1
ATOM 699 N N . GLN A 1 86 ? 1.639 5.313 -2.929 1.00 95.25 86 GLN A N 1
ATOM 700 C CA . GLN A 1 86 ? 2.171 6.643 -2.618 1.00 95.25 86 GLN A CA 1
ATOM 701 C C . GLN A 1 86 ? 1.587 7.211 -1.318 1.00 95.25 86 GLN A C 1
ATOM 703 O O . GLN A 1 86 ? 2.314 7.808 -0.523 1.00 95.25 86 GLN A O 1
ATOM 708 N N . TYR A 1 87 ? 0.291 7.003 -1.084 1.00 96.12 87 TYR A N 1
ATOM 709 C CA . TYR A 1 87 ? -0.378 7.457 0.127 1.00 96.12 87 TYR A CA 1
ATOM 710 C C . TYR A 1 87 ? 0.109 6.724 1.379 1.00 96.12 87 TYR A C 1
ATOM 712 O O . TYR A 1 87 ? 0.413 7.371 2.379 1.00 96.12 87 TYR A O 1
ATOM 720 N N . LEU A 1 88 ? 0.237 5.396 1.320 1.00 96.19 88 LEU A N 1
ATOM 721 C CA . LEU A 1 88 ? 0.717 4.581 2.439 1.00 96.19 88 LEU A CA 1
ATOM 722 C C . LEU A 1 88 ? 2.083 5.080 2.932 1.00 96.19 88 LEU A C 1
ATOM 724 O O . LEU A 1 88 ? 2.255 5.353 4.121 1.00 96.19 88 LEU A O 1
ATOM 728 N N . VAL A 1 89 ? 3.014 5.330 2.009 1.00 93.25 89 VAL A N 1
ATOM 729 C CA . VAL A 1 89 ? 4.345 5.863 2.341 1.00 93.25 89 VAL A CA 1
ATOM 730 C C . VAL A 1 89 ? 4.241 7.237 2.997 1.00 93.25 89 VAL A C 1
ATOM 732 O O . VAL A 1 89 ? 4.948 7.511 3.965 1.00 93.25 89 VAL A O 1
ATOM 735 N N . SER A 1 90 ? 3.329 8.087 2.514 1.00 91.50 90 SER A N 1
ATOM 736 C CA . SER A 1 90 ? 3.119 9.435 3.053 1.00 91.50 90 SER A CA 1
ATOM 737 C C . SER A 1 90 ? 2.681 9.451 4.517 1.00 91.50 90 SER A C 1
ATOM 739 O O . SER A 1 90 ? 3.003 10.395 5.236 1.00 91.50 90 SER A O 1
ATOM 741 N N . ILE A 1 91 ? 1.987 8.400 4.963 1.00 91.75 91 ILE A N 1
ATOM 742 C CA . ILE A 1 91 ? 1.509 8.270 6.341 1.00 91.75 91 ILE A CA 1
ATOM 743 C C . ILE A 1 91 ? 2.437 7.425 7.224 1.00 91.75 91 ILE A C 1
ATOM 745 O O . ILE A 1 91 ? 2.138 7.267 8.404 1.00 91.75 91 ILE A O 1
ATOM 749 N N . GLY A 1 92 ? 3.560 6.920 6.696 1.00 91.50 92 GLY A N 1
ATOM 750 C CA . GLY A 1 92 ? 4.549 6.130 7.446 1.00 91.50 92 GLY A CA 1
ATOM 751 C C . GLY A 1 92 ? 4.376 4.609 7.353 1.00 91.50 92 GLY A C 1
ATOM 752 O O . GLY A 1 92 ? 4.860 3.893 8.232 1.00 91.50 92 GLY A O 1
ATOM 753 N N . LEU A 1 93 ? 3.687 4.122 6.315 1.00 95.12 93 LEU A N 1
ATOM 754 C CA . LEU A 1 93 ? 3.563 2.705 5.961 1.00 95.12 93 LEU A CA 1
ATOM 755 C C . LEU A 1 93 ? 4.389 2.410 4.700 1.00 95.12 93 LEU A C 1
ATOM 757 O O . LEU A 1 93 ? 4.059 2.849 3.599 1.00 95.12 93 LEU A O 1
ATOM 761 N N . TYR A 1 94 ? 5.465 1.650 4.853 1.00 96.00 94 TYR A N 1
ATOM 762 C CA . TYR A 1 94 ? 6.434 1.370 3.796 1.00 96.00 94 TYR A CA 1
ATOM 763 C C . TYR A 1 94 ? 6.163 0.024 3.127 1.00 96.00 94 TYR A C 1
ATOM 765 O O . TYR A 1 94 ? 5.655 -0.908 3.745 1.00 96.00 94 TYR A O 1
ATOM 773 N N . THR A 1 95 ? 6.513 -0.112 1.851 1.00 96.06 95 THR A N 1
ATOM 774 C CA . THR A 1 95 ? 6.317 -1.357 1.097 1.00 96.06 95 THR A CA 1
ATOM 775 C C . THR A 1 95 ? 7.604 -2.167 1.055 1.00 96.06 95 THR A C 1
ATOM 777 O O . THR A 1 95 ? 8.590 -1.752 0.441 1.00 96.06 95 THR A O 1
ATOM 780 N N . ASN A 1 96 ? 7.574 -3.358 1.640 1.00 93.75 96 ASN A N 1
ATOM 781 C CA . ASN A 1 96 ? 8.657 -4.325 1.527 1.00 93.75 96 ASN A CA 1
ATOM 782 C C . ASN A 1 96 ? 8.637 -5.017 0.154 1.00 93.75 96 ASN A C 1
ATOM 784 O O . ASN A 1 96 ? 9.646 -5.015 -0.544 1.00 93.75 96 ASN A O 1
ATOM 788 N N . LYS A 1 97 ? 7.478 -5.548 -0.260 1.00 96.06 97 LYS A N 1
ATOM 789 C CA . LYS A 1 97 ? 7.295 -6.246 -1.545 1.00 96.06 97 LYS A CA 1
ATOM 790 C C . LYS A 1 97 ? 5.972 -5.860 -2.201 1.00 96.06 97 LYS A C 1
ATOM 792 O O . LYS A 1 97 ? 4.976 -5.682 -1.502 1.00 96.06 97 LYS A O 1
ATOM 797 N N . ILE A 1 98 ? 5.967 -5.763 -3.525 1.00 97.75 98 ILE A N 1
ATOM 798 C CA . ILE A 1 98 ? 4.813 -5.435 -4.360 1.00 97.75 98 ILE A CA 1
ATOM 799 C C . ILE A 1 98 ? 4.636 -6.539 -5.398 1.00 97.75 98 ILE A C 1
ATOM 801 O O . ILE A 1 98 ? 5.576 -6.906 -6.098 1.00 97.75 98 ILE A O 1
ATOM 805 N N . GLN A 1 99 ? 3.418 -7.053 -5.517 1.00 97.75 99 GLN A N 1
ATOM 806 C CA . GLN A 1 99 ? 3.039 -8.028 -6.532 1.00 97.75 99 GLN A CA 1
ATOM 807 C C . GLN A 1 99 ? 1.777 -7.560 -7.246 1.00 97.75 99 GLN A C 1
ATOM 809 O O . GLN A 1 99 ? 0.895 -6.959 -6.631 1.00 97.75 99 GLN A O 1
ATOM 814 N N . VAL A 1 100 ? 1.688 -7.859 -8.539 1.00 96.81 100 VAL A N 1
ATOM 815 C CA . VAL A 1 100 ? 0.443 -7.741 -9.299 1.00 96.81 100 VAL A CA 1
ATOM 816 C C . VAL A 1 100 ? -0.169 -9.130 -9.377 1.00 96.81 100 VAL A C 1
ATOM 818 O O . VAL A 1 100 ? 0.503 -10.074 -9.789 1.00 96.81 100 VAL A O 1
ATOM 821 N N . ILE A 1 101 ? -1.421 -9.249 -8.951 1.00 94.69 101 ILE A N 1
ATOM 822 C CA . ILE A 1 101 ? -2.174 -10.503 -8.926 1.00 94.69 101 ILE A CA 1
ATOM 823 C C . ILE A 1 101 ? -3.477 -10.349 -9.710 1.00 94.69 101 ILE A C 1
ATOM 825 O O . ILE A 1 101 ? -3.984 -9.238 -9.888 1.00 94.69 101 ILE A O 1
ATOM 829 N N . ASP A 1 102 ? -4.020 -11.470 -10.170 1.00 91.19 102 ASP A N 1
ATOM 830 C CA . ASP A 1 102 ? -5.355 -11.523 -10.755 1.00 91.19 102 ASP A CA 1
ATOM 831 C C . ASP A 1 102 ? -6.407 -11.738 -9.664 1.00 91.19 102 ASP A C 1
ATOM 833 O O . ASP A 1 102 ? -6.250 -12.583 -8.781 1.00 91.19 102 ASP A O 1
ATOM 837 N N . SER A 1 103 ? -7.504 -10.987 -9.742 1.00 84.94 103 SER A N 1
ATOM 838 C CA . SER A 1 103 ? -8.729 -11.311 -9.018 1.00 84.94 103 SER A CA 1
ATOM 839 C C . SER A 1 103 ? -9.405 -12.544 -9.629 1.00 84.94 103 SER A C 1
ATOM 841 O O . SER A 1 103 ? -9.079 -12.967 -10.740 1.00 84.94 103 SER A O 1
ATOM 843 N N . LEU A 1 104 ? -10.415 -13.087 -8.943 1.00 79.19 104 LEU A N 1
ATOM 844 C CA . LEU A 1 104 ? -11.231 -14.192 -9.467 1.00 79.19 104 LEU A CA 1
ATOM 845 C C . LEU A 1 104 ? -11.879 -13.856 -10.825 1.00 79.19 104 LEU A C 1
ATOM 847 O O . LEU A 1 104 ? -11.985 -14.716 -11.696 1.00 79.19 104 LEU A O 1
ATOM 851 N N . ASP A 1 105 ? -12.237 -12.588 -11.041 1.00 78.56 105 ASP A N 1
ATOM 852 C CA . ASP A 1 105 ? -12.791 -12.076 -12.301 1.00 78.56 105 ASP A CA 1
ATOM 853 C C . ASP A 1 105 ? -11.718 -11.600 -13.303 1.00 78.56 105 ASP A C 1
ATOM 855 O O . ASP A 1 105 ? -12.044 -10.949 -14.296 1.00 78.56 105 ASP A O 1
ATOM 859 N N . LYS A 1 106 ? -10.440 -11.933 -13.070 1.00 81.50 106 LYS A N 1
ATOM 860 C CA . LYS A 1 106 ? -9.282 -11.560 -13.906 1.00 81.50 106 LYS A CA 1
ATOM 861 C C . LYS A 1 106 ? -9.017 -10.052 -13.999 1.00 81.50 106 LYS A C 1
ATOM 863 O O . LYS A 1 106 ? -8.378 -9.597 -14.945 1.00 81.50 106 LYS A O 1
ATOM 868 N N . ASN A 1 107 ? -9.485 -9.271 -13.026 1.00 86.31 107 ASN A N 1
ATOM 869 C CA . ASN A 1 107 ? -9.063 -7.879 -12.878 1.00 86.31 107 ASN A CA 1
ATOM 870 C C . ASN A 1 107 ? -7.730 -7.822 -12.130 1.00 86.31 107 ASN A C 1
ATOM 872 O O . ASN A 1 107 ? -7.502 -8.598 -11.203 1.00 86.31 107 ASN A O 1
ATOM 876 N N . LYS A 1 108 ? -6.860 -6.877 -12.494 1.00 91.81 108 LYS A N 1
ATOM 877 C CA . LYS A 1 108 ? -5.563 -6.712 -11.829 1.00 91.81 108 LYS A CA 1
ATOM 878 C C . LYS A 1 108 ? -5.718 -6.031 -10.470 1.00 91.81 108 LYS A C 1
ATOM 880 O O . LYS A 1 108 ? -6.407 -5.017 -10.348 1.00 91.81 108 LYS A O 1
ATOM 885 N N . GLN A 1 109 ? -5.050 -6.585 -9.465 1.00 94.88 109 GLN A N 1
ATOM 886 C CA . GLN A 1 109 ? -4.966 -6.056 -8.104 1.00 94.88 109 GLN A CA 1
ATOM 887 C C . GLN A 1 109 ? -3.506 -6.019 -7.651 1.00 94.88 109 GLN A C 1
ATOM 889 O O . GLN A 1 109 ? -2.667 -6.768 -8.159 1.00 94.88 109 GLN A O 1
ATOM 894 N N . LEU A 1 110 ? -3.202 -5.182 -6.662 1.00 97.06 110 LEU A N 1
ATOM 895 C CA . LEU A 1 110 ? -1.911 -5.214 -5.982 1.00 97.06 110 LEU A CA 1
ATOM 896 C C . LEU A 1 110 ? -2.003 -6.059 -4.716 1.00 97.06 110 LEU A C 1
ATOM 898 O O . LEU A 1 110 ? -2.932 -5.904 -3.924 1.00 97.06 110 LEU A O 1
ATOM 902 N N . TYR A 1 111 ? -0.991 -6.886 -4.491 1.00 97.00 111 TYR A N 1
ATOM 903 C CA . TYR A 1 111 ? -0.712 -7.500 -3.202 1.00 97.00 111 TYR A CA 1
ATOM 904 C C . TYR A 1 111 ? 0.581 -6.903 -2.650 1.00 97.00 111 TYR A C 1
ATOM 906 O O . TYR A 1 111 ? 1.645 -6.996 -3.265 1.00 97.00 111 TYR A O 1
ATOM 914 N N . LEU A 1 112 ? 0.477 -6.238 -1.506 1.00 97.50 112 LEU A N 1
ATOM 915 C CA . LEU A 1 112 ? 1.558 -5.490 -0.884 1.00 97.50 112 LEU A CA 1
ATOM 916 C C . LEU A 1 112 ? 1.946 -6.168 0.425 1.00 97.50 112 LEU A C 1
ATOM 918 O O . LEU A 1 112 ? 1.101 -6.383 1.287 1.00 97.50 112 LEU A O 1
ATOM 922 N N . SER A 1 113 ? 3.236 -6.426 0.619 1.00 96.81 113 SER A N 1
ATOM 923 C CA . SER A 1 113 ? 3.788 -6.636 1.956 1.00 96.81 113 SER A CA 1
ATOM 924 C C . SER A 1 113 ? 4.205 -5.278 2.502 1.00 96.81 113 SER A C 1
ATOM 926 O O . SER A 1 113 ? 5.142 -4.664 1.986 1.00 96.81 113 SER A O 1
ATOM 928 N N . VAL A 1 114 ? 3.494 -4.804 3.520 1.00 97.25 114 VAL A N 1
ATOM 929 C CA . VAL A 1 114 ? 3.689 -3.483 4.122 1.00 97.25 114 VAL A CA 1
ATOM 930 C C . VAL A 1 114 ? 4.318 -3.630 5.496 1.00 97.25 114 VAL A C 1
ATOM 932 O O . VAL A 1 114 ? 4.097 -4.624 6.188 1.00 97.25 114 VAL A O 1
ATOM 935 N N . PHE A 1 115 ? 5.116 -2.642 5.883 1.00 97.00 115 PHE A N 1
ATOM 936 C CA . PHE A 1 115 ? 5.686 -2.558 7.211 1.00 97.00 115 PHE A CA 1
ATOM 937 C C . PHE A 1 115 ? 5.722 -1.132 7.755 1.00 97.00 115 PHE A C 1
ATOM 939 O O . PHE A 1 115 ? 5.697 -0.148 7.017 1.00 97.00 115 PHE A O 1
ATOM 946 N N . ALA A 1 116 ? 5.801 -1.033 9.074 1.00 95.81 116 ALA A N 1
ATOM 947 C CA . ALA A 1 116 ? 6.063 0.197 9.800 1.00 95.81 116 ALA A CA 1
ATOM 948 C C . ALA A 1 116 ? 6.740 -0.123 11.128 1.00 95.81 116 ALA A C 1
ATOM 950 O O . ALA A 1 116 ? 6.722 -1.261 11.586 1.00 95.81 116 ALA A O 1
ATOM 951 N N . SER A 1 117 ? 7.306 0.892 11.767 1.00 93.62 117 SER A N 1
ATOM 952 C CA . SER A 1 117 ? 7.849 0.770 13.113 1.00 93.62 117 SER A CA 1
ATOM 953 C C . SER A 1 117 ? 7.167 1.763 14.022 1.00 93.62 117 SER A C 1
ATOM 955 O O . SER A 1 117 ? 7.196 2.965 13.743 1.00 93.62 117 SER A O 1
ATOM 957 N N . GLY A 1 118 ? 6.596 1.285 15.125 1.00 89.06 118 GLY A N 1
ATOM 958 C CA . GLY A 1 118 ? 6.183 2.179 16.190 1.00 89.06 118 GLY A CA 1
ATOM 959 C C . GLY A 1 118 ? 7.384 2.986 16.664 1.00 89.06 118 GLY A C 1
ATOM 960 O O . GLY A 1 118 ? 7.430 4.211 16.524 1.00 89.06 118 GLY A O 1
ATOM 961 N N . LYS A 1 119 ? 8.421 2.306 17.143 1.00 87.81 119 LYS A N 1
ATOM 962 C CA . LYS A 1 119 ? 9.568 2.962 17.769 1.00 87.81 119 LYS A CA 1
ATOM 963 C C . LYS A 1 119 ? 10.204 4.050 16.904 1.00 87.81 119 LYS A C 1
ATOM 965 O O . LYS A 1 119 ? 10.499 5.118 17.442 1.00 87.81 119 LYS A O 1
ATOM 970 N N . TYR A 1 120 ? 10.384 3.837 15.596 1.00 83.44 120 TYR A N 1
ATOM 971 C CA . TYR A 1 120 ? 10.936 4.867 14.706 1.00 83.44 120 TYR A CA 1
ATOM 972 C C . TYR A 1 120 ? 9.947 6.001 14.416 1.00 83.44 120 TYR A C 1
ATOM 974 O O . TYR A 1 120 ? 10.346 7.165 14.484 1.00 83.44 120 TYR A O 1
ATOM 982 N N . ASN A 1 121 ? 8.666 5.695 14.186 1.00 79.88 121 ASN A N 1
ATOM 983 C CA . ASN A 1 121 ? 7.644 6.717 13.933 1.00 79.88 121 ASN A CA 1
ATOM 984 C C . ASN A 1 121 ? 7.369 7.594 15.173 1.00 79.88 121 ASN A C 1
ATOM 986 O O . ASN A 1 121 ? 7.068 8.780 15.041 1.00 79.88 121 ASN A O 1
ATOM 990 N N . TYR A 1 122 ? 7.525 7.052 16.387 1.00 73.88 122 TYR A N 1
ATOM 991 C CA . TYR A 1 122 ? 7.265 7.765 17.644 1.00 73.88 122 TYR A CA 1
ATOM 992 C C . TYR A 1 122 ? 8.508 8.397 18.282 1.00 73.88 122 TYR A C 1
ATOM 994 O O . TYR A 1 122 ? 8.352 9.175 19.229 1.00 73.88 122 TYR A O 1
ATOM 1002 N N . LYS A 1 123 ? 9.738 8.090 17.827 1.00 64.94 123 LYS A N 1
ATOM 1003 C CA . LYS A 1 123 ? 10.959 8.335 18.626 1.00 64.94 123 LYS A CA 1
ATOM 1004 C C . LYS A 1 123 ? 11.098 9.786 19.093 1.00 64.94 123 LYS A C 1
ATOM 1006 O O . LYS A 1 123 ? 11.463 10.001 20.245 1.00 64.94 123 LYS A O 1
ATOM 1011 N N . ASN A 1 124 ? 10.706 10.773 18.281 1.00 63.84 124 ASN A N 1
ATOM 1012 C CA . ASN A 1 124 ? 10.949 12.192 18.581 1.00 63.84 124 ASN A CA 1
ATOM 1013 C C . ASN A 1 124 ? 9.792 13.158 18.261 1.00 63.84 124 ASN A C 1
ATOM 1015 O O . ASN A 1 124 ? 9.940 14.360 18.473 1.00 63.84 124 ASN A O 1
ATOM 1019 N N . ASP A 1 125 ? 8.636 12.673 17.805 1.00 80.69 125 ASP A N 1
ATOM 1020 C CA . ASP A 1 125 ? 7.527 13.546 17.405 1.00 80.69 125 ASP A CA 1
ATOM 1021 C C . ASP A 1 125 ? 6.475 13.692 18.523 1.00 80.69 125 ASP A C 1
ATOM 1023 O O . ASP A 1 125 ? 5.721 12.768 18.843 1.00 80.69 125 ASP A O 1
ATOM 1027 N N . LYS A 1 126 ? 6.416 14.881 19.142 1.00 85.19 126 LYS A N 1
ATOM 1028 C CA . LYS A 1 126 ? 5.444 15.196 20.207 1.00 85.19 126 LYS A CA 1
ATOM 1029 C C . LYS A 1 126 ? 3.994 15.170 19.714 1.00 85.19 126 LYS A C 1
ATOM 1031 O O . LYS A 1 126 ? 3.106 14.814 20.489 1.00 85.19 126 LYS A O 1
ATOM 1036 N N . SER A 1 127 ? 3.747 15.557 18.463 1.00 87.25 127 SER A N 1
ATOM 1037 C CA . SER A 1 127 ? 2.400 15.601 17.888 1.00 87.25 127 SER A CA 1
ATOM 1038 C C . SER A 1 127 ? 1.849 14.189 17.690 1.00 87.25 127 SER A C 1
ATOM 1040 O O . SER A 1 127 ? 0.736 13.892 18.127 1.00 87.25 127 SER A O 1
ATOM 1042 N N . ILE A 1 128 ? 2.684 13.290 17.171 1.00 85.62 128 ILE A N 1
ATOM 1043 C CA . ILE A 1 128 ? 2.359 11.882 16.948 1.00 85.62 128 ILE A CA 1
ATOM 1044 C C . ILE A 1 128 ? 2.160 11.142 18.281 1.00 85.62 128 ILE A C 1
ATOM 1046 O O . ILE A 1 128 ? 1.209 10.373 18.418 1.00 85.62 128 ILE A O 1
ATOM 1050 N N . LYS A 1 129 ? 2.964 11.440 19.316 1.00 88.12 129 LYS A N 1
ATOM 1051 C CA . LYS A 1 129 ? 2.737 10.919 20.683 1.00 88.12 129 LYS A CA 1
ATOM 1052 C C . LYS A 1 129 ? 1.395 11.368 21.265 1.00 88.12 129 LYS A C 1
ATOM 1054 O O . LYS A 1 129 ? 0.668 10.559 21.837 1.00 88.12 129 LYS A O 1
ATOM 1059 N N . LYS A 1 130 ? 1.044 12.651 21.108 1.00 91.62 130 LYS A N 1
ATOM 1060 C CA . LYS A 1 130 ? -0.253 13.178 21.561 1.00 91.62 130 LYS A CA 1
ATOM 1061 C C . LYS A 1 130 ? -1.410 12.495 20.829 1.00 91.62 130 LYS A C 1
ATOM 1063 O O . LYS A 1 130 ? -2.389 12.120 21.469 1.00 91.62 130 LYS A O 1
ATOM 1068 N N . LEU A 1 131 ? -1.282 12.297 19.516 1.00 92.50 131 LEU A N 1
ATOM 1069 C CA . LEU A 1 131 ? -2.272 11.576 18.720 1.00 92.50 131 LEU A CA 1
ATOM 1070 C C . LEU A 1 131 ? -2.437 10.127 19.200 1.00 92.50 131 LEU A C 1
ATOM 1072 O O . LEU A 1 131 ? -3.566 9.696 19.416 1.00 92.50 131 LEU A O 1
ATOM 1076 N N . ALA A 1 132 ? -1.339 9.406 19.445 1.00 92.44 132 ALA A N 1
ATOM 1077 C CA . ALA A 1 132 ? -1.391 8.036 19.959 1.00 92.44 132 ALA A CA 1
ATOM 1078 C C . ALA A 1 132 ? -2.087 7.948 21.320 1.00 92.44 132 ALA A C 1
ATOM 1080 O O . ALA A 1 132 ? -2.958 7.102 21.496 1.00 92.44 132 ALA A O 1
ATOM 1081 N N . ASN A 1 133 ? -1.786 8.861 22.246 1.00 92.94 133 ASN A N 1
ATOM 1082 C CA . ASN A 1 133 ? -2.469 8.913 23.541 1.00 92.94 133 ASN A CA 1
ATOM 1083 C C . ASN A 1 133 ? -3.971 9.198 23.389 1.00 92.94 133 ASN A C 1
ATOM 1085 O O . ASN A 1 133 ? -4.790 8.573 24.061 1.00 92.94 133 ASN A O 1
ATOM 1089 N N . ASN A 1 134 ? -4.350 10.105 22.483 1.00 95.56 134 ASN A N 1
ATOM 1090 C CA . ASN A 1 134 ? -5.758 10.378 22.200 1.00 95.56 134 ASN A CA 1
ATOM 1091 C C . ASN A 1 134 ? -6.472 9.132 21.659 1.00 95.56 134 ASN A C 1
ATOM 1093 O O . ASN A 1 134 ? -7.560 8.811 22.129 1.00 95.56 134 ASN A O 1
ATOM 1097 N N . ARG A 1 135 ? -5.857 8.416 20.708 1.00 95.19 135 ARG A N 1
ATOM 1098 C CA . ARG A 1 135 ? -6.401 7.168 20.151 1.00 95.19 135 ARG A CA 1
ATOM 1099 C C . ARG A 1 135 ? -6.497 6.066 21.201 1.00 95.19 135 ARG A C 1
ATOM 1101 O O . ARG A 1 135 ? -7.541 5.439 21.319 1.00 95.19 135 ARG A O 1
ATOM 1108 N N . PHE A 1 136 ? -5.470 5.899 22.029 1.00 95.44 136 PHE A N 1
ATOM 1109 C CA . PHE A 1 136 ? -5.477 4.952 23.143 1.00 95.44 136 PHE A CA 1
ATOM 1110 C C . PHE A 1 136 ? -6.659 5.192 24.098 1.00 95.44 136 PHE A C 1
ATOM 1112 O O . PHE A 1 136 ? -7.364 4.254 24.462 1.00 95.44 136 PHE A O 1
ATOM 1119 N N . ASN A 1 137 ? -6.923 6.453 24.453 1.00 95.69 137 ASN A N 1
ATOM 1120 C CA . ASN A 1 137 ? -8.025 6.816 25.349 1.00 95.69 137 ASN A CA 1
ATOM 1121 C C . ASN A 1 137 ? -9.418 6.665 24.711 1.00 95.69 137 ASN A C 1
ATOM 1123 O O . ASN A 1 137 ? -10.404 6.589 25.440 1.00 95.69 137 ASN 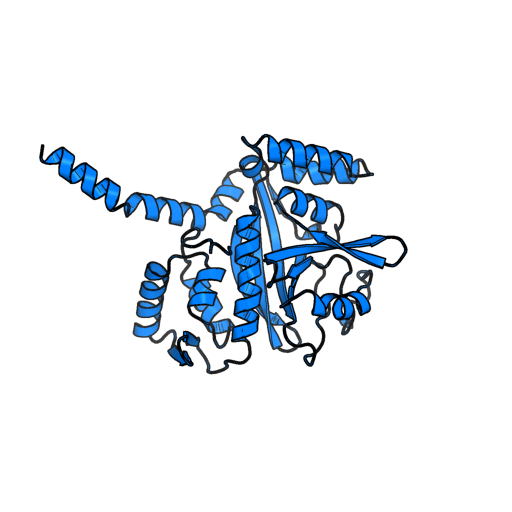A O 1
ATOM 1127 N N . GLN A 1 138 ? -9.511 6.614 23.378 1.00 95.38 138 GLN A N 1
ATOM 1128 C CA . GLN A 1 138 ? -10.764 6.359 22.654 1.00 95.38 138 GLN A CA 1
ATOM 1129 C C . GLN A 1 138 ? -11.147 4.873 22.627 1.00 95.38 138 GLN A C 1
ATOM 1131 O O . GLN A 1 138 ? -12.309 4.555 22.384 1.00 95.38 138 GLN A O 1
ATOM 1136 N N . LEU A 1 139 ? -10.202 3.964 22.893 1.00 95.44 139 LEU A N 1
ATOM 1137 C CA . LEU A 1 139 ? -10.474 2.530 22.960 1.00 95.44 139 LEU A CA 1
ATOM 1138 C C . LEU A 1 139 ? -11.256 2.196 24.236 1.00 95.44 139 LEU A C 1
ATOM 1140 O O . LEU A 1 139 ? -10.871 2.600 25.342 1.00 95.44 139 LEU A O 1
ATOM 1144 N N . SER A 1 140 ? -12.347 1.450 24.074 1.00 91.12 140 SER A N 1
ATOM 1145 C CA . SER A 1 140 ? -13.286 1.111 25.147 1.00 91.12 140 SER A CA 1
ATOM 1146 C C . SER A 1 140 ? -12.807 -0.050 26.020 1.00 91.12 140 SER A C 1
ATOM 1148 O O . SER A 1 140 ? -13.065 -0.036 27.222 1.00 91.12 140 SER A O 1
ATOM 1150 N N . SER A 1 141 ? -12.089 -1.026 25.451 1.00 94.50 141 SER A N 1
ATOM 1151 C CA . SER A 1 141 ? -11.626 -2.212 26.178 1.00 94.50 141 SER A CA 1
ATOM 1152 C C . SER A 1 141 ? -10.137 -2.151 26.542 1.00 94.50 141 SER A C 1
ATOM 1154 O O . SER A 1 141 ? -9.311 -1.564 25.838 1.00 94.50 141 SER A O 1
ATOM 1156 N N . GLU A 1 142 ? -9.770 -2.786 27.659 1.00 95.25 142 GLU A N 1
ATOM 1157 C CA . GLU A 1 142 ? -8.366 -2.918 28.066 1.00 95.25 142 GLU A CA 1
ATOM 1158 C C . GLU A 1 142 ? -7.572 -3.812 27.100 1.00 95.25 142 GLU A C 1
ATOM 1160 O O . GLU A 1 142 ? -6.387 -3.576 26.868 1.00 95.25 142 GLU A O 1
ATOM 1165 N N . GLU A 1 143 ? -8.219 -4.812 26.498 1.00 94.12 143 GLU A N 1
ATOM 1166 C CA . GLU A 1 143 ? -7.596 -5.679 25.497 1.00 94.12 143 GLU A CA 1
ATOM 1167 C C . GLU A 1 143 ? -7.206 -4.892 24.240 1.00 94.12 143 GLU A C 1
ATOM 1169 O O . GLU A 1 143 ? -6.075 -5.008 23.767 1.00 94.12 143 GLU A O 1
ATOM 1174 N N . ASP A 1 144 ? -8.097 -4.032 23.738 1.00 94.75 144 ASP A N 1
ATOM 1175 C CA . ASP A 1 144 ? -7.810 -3.163 22.593 1.00 94.75 144 ASP A CA 1
ATOM 1176 C C . ASP A 1 144 ? -6.673 -2.202 22.897 1.00 94.75 144 ASP A C 1
ATOM 1178 O O . ASP A 1 144 ? -5.784 -2.007 22.071 1.00 94.75 144 ASP A O 1
ATOM 1182 N N . ARG A 1 145 ? -6.672 -1.625 24.102 1.00 96.25 145 ARG A N 1
ATOM 1183 C CA . ARG A 1 145 ? -5.595 -0.751 24.574 1.00 96.25 145 ARG A CA 1
ATOM 1184 C C . ARG A 1 145 ? -4.257 -1.479 24.590 1.00 96.25 145 ARG A C 1
ATOM 1186 O O . ARG A 1 145 ? -3.285 -0.954 24.053 1.00 96.25 145 ARG A O 1
ATOM 1193 N N . LYS A 1 146 ? -4.212 -2.697 25.143 1.00 95.00 146 LYS A N 1
ATOM 1194 C CA . LYS A 1 146 ? -3.008 -3.544 25.153 1.00 95.00 146 LYS A CA 1
ATOM 1195 C C . LYS A 1 146 ? -2.536 -3.856 23.736 1.00 95.00 146 LYS A C 1
ATOM 1197 O O . LYS A 1 146 ? -1.349 -3.709 23.461 1.00 95.00 146 LYS A O 1
ATOM 1202 N N . TYR A 1 147 ? -3.447 -4.236 22.843 1.00 94.44 147 TYR A N 1
ATOM 1203 C CA . TYR A 1 147 ? -3.117 -4.541 21.452 1.00 94.44 147 TYR A CA 1
ATOM 1204 C C . TYR A 1 147 ? -2.606 -3.304 20.700 1.00 94.44 147 TYR A C 1
ATOM 1206 O O . TYR A 1 147 ? -1.538 -3.348 20.096 1.00 94.44 147 TYR A O 1
ATOM 1214 N N . PHE A 1 148 ? -3.294 -2.166 20.823 1.00 95.25 148 PHE A N 1
ATOM 1215 C CA . PHE A 1 148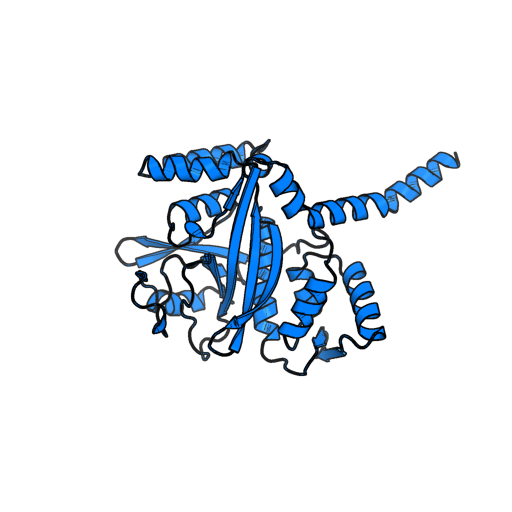 ? -2.866 -0.903 20.225 1.00 95.25 148 PHE A CA 1
ATOM 1216 C C . PHE A 1 148 ? -1.472 -0.491 20.701 1.00 95.25 148 PHE A C 1
ATOM 1218 O O . PHE A 1 148 ? -0.630 -0.129 19.885 1.00 95.25 148 PHE A O 1
ATOM 1225 N N . SER A 1 149 ? -1.193 -0.601 22.006 1.00 94.31 149 SER A N 1
ATOM 1226 C CA . SER A 1 149 ? 0.121 -0.277 22.568 1.00 94.31 149 SER A CA 1
ATOM 1227 C C . SER A 1 149 ? 1.261 -1.095 21.963 1.00 94.31 149 SER A C 1
ATOM 1229 O O . SER A 1 149 ? 2.365 -0.561 21.861 1.00 94.31 149 SER A O 1
ATOM 1231 N N . GLN A 1 150 ? 1.022 -2.336 21.521 1.00 94.69 150 GLN A N 1
ATOM 1232 C CA . GLN A 1 150 ? 2.056 -3.147 20.869 1.00 94.69 150 GLN A CA 1
ATOM 1233 C C . GLN A 1 150 ? 2.544 -2.499 19.569 1.00 94.69 150 GLN A C 1
ATOM 1235 O O . GLN A 1 150 ? 3.750 -2.433 19.351 1.00 94.69 150 GLN A O 1
ATOM 1240 N N . PHE A 1 151 ? 1.645 -1.924 18.762 1.00 94.00 151 PHE A N 1
ATOM 1241 C CA . PHE A 1 151 ? 2.027 -1.184 17.552 1.00 94.00 151 PHE A CA 1
ATOM 1242 C C . PHE A 1 151 ? 2.856 0.074 17.838 1.00 94.00 151 PHE A C 1
ATOM 1244 O O . PHE A 1 151 ? 3.570 0.559 16.966 1.00 94.00 151 PHE A O 1
ATOM 1251 N N . ILE A 1 152 ? 2.732 0.647 19.039 1.00 91.06 152 ILE A N 1
ATOM 1252 C CA . ILE A 1 152 ? 3.420 1.890 19.408 1.00 91.06 152 ILE A CA 1
ATOM 1253 C C . ILE A 1 152 ? 4.865 1.619 19.828 1.00 91.06 152 ILE A C 1
ATOM 1255 O O . ILE A 1 152 ? 5.758 2.413 19.533 1.00 91.06 152 ILE A O 1
ATOM 1259 N N . ILE A 1 153 ? 5.094 0.519 20.543 1.00 91.56 153 ILE A N 1
ATOM 1260 C CA . ILE A 1 153 ? 6.381 0.246 21.198 1.00 91.56 153 ILE A CA 1
ATOM 1261 C C . ILE A 1 153 ? 7.284 -0.709 20.416 1.00 91.56 153 ILE A C 1
ATOM 1263 O O . ILE A 1 153 ? 8.455 -0.840 20.770 1.00 91.56 153 ILE A O 1
ATOM 1267 N N . ASN A 1 154 ? 6.756 -1.375 19.390 1.00 94.06 154 ASN A N 1
ATOM 1268 C CA . ASN A 1 154 ? 7.486 -2.392 18.645 1.00 94.06 154 ASN A CA 1
ATOM 1269 C C . ASN A 1 154 ? 8.598 -1.835 17.746 1.00 94.06 154 ASN A C 1
ATOM 1271 O O . ASN A 1 154 ? 8.631 -0.648 17.402 1.00 94.06 154 ASN A O 1
ATOM 1275 N N . GLU A 1 155 ? 9.495 -2.730 17.330 1.00 95.38 155 GLU A N 1
ATOM 1276 C CA . GLU A 1 155 ? 10.473 -2.440 16.277 1.00 95.38 155 GLU A CA 1
ATOM 1277 C C . GLU A 1 155 ? 9.829 -2.559 14.894 1.00 95.38 155 GLU A C 1
ATOM 1279 O O . GLU A 1 155 ? 10.075 -1.711 14.037 1.00 95.38 155 GLU A O 1
ATOM 1284 N N . LEU A 1 156 ? 8.963 -3.557 14.688 1.00 96.56 156 LEU A N 1
ATOM 1285 C CA . LEU A 1 156 ? 8.349 -3.853 13.397 1.00 96.56 156 LEU A CA 1
ATOM 1286 C C . LEU A 1 156 ? 6.891 -4.305 13.537 1.00 96.56 156 LEU A C 1
ATOM 1288 O O . LEU A 1 156 ? 6.581 -5.250 14.260 1.00 96.56 156 LEU A O 1
ATOM 1292 N N . THR A 1 157 ? 6.017 -3.684 12.752 1.00 96.69 157 THR A N 1
ATOM 1293 C CA . THR A 1 157 ? 4.717 -4.214 12.332 1.00 96.69 157 THR A CA 1
ATOM 1294 C C . THR A 1 157 ? 4.823 -4.570 10.857 1.00 96.69 157 THR A C 1
ATOM 1296 O O . THR A 1 157 ? 5.196 -3.706 10.065 1.00 96.69 157 THR A O 1
ATOM 1299 N N . LYS A 1 158 ? 4.459 -5.790 10.460 1.00 96.50 158 LYS A N 1
ATOM 1300 C CA . LYS A 1 158 ? 4.419 -6.227 9.059 1.00 96.50 158 LYS A CA 1
ATOM 1301 C C . LYS A 1 158 ? 3.110 -6.946 8.766 1.00 96.50 158 LYS A C 1
ATOM 1303 O O . LYS A 1 158 ? 2.676 -7.768 9.562 1.00 96.50 158 LYS A O 1
ATOM 1308 N N . PHE A 1 159 ? 2.478 -6.637 7.641 1.00 95.38 159 PHE A N 1
ATOM 1309 C CA . PHE A 1 159 ? 1.169 -7.190 7.292 1.00 95.38 159 PHE A CA 1
ATOM 1310 C C . PHE A 1 159 ? 0.897 -7.078 5.785 1.00 95.38 159 PHE A C 1
ATOM 13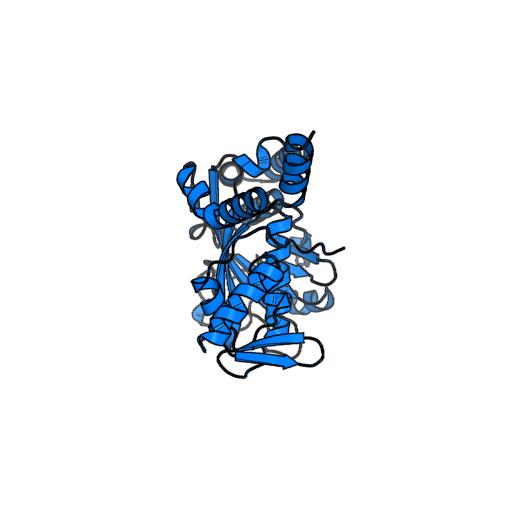12 O O . PHE A 1 159 ? 1.523 -6.257 5.100 1.00 95.38 159 PHE A O 1
ATOM 1319 N N . PRO A 1 160 ? -0.004 -7.909 5.243 1.00 95.44 160 PRO A N 1
ATOM 1320 C CA . PRO A 1 160 ? -0.399 -7.824 3.849 1.00 95.44 160 PRO A CA 1
ATOM 1321 C C . PRO A 1 160 ? -1.531 -6.809 3.629 1.00 95.44 160 PRO A C 1
ATOM 1323 O O . PRO A 1 160 ? -2.484 -6.726 4.405 1.00 95.44 160 PRO A O 1
ATOM 1326 N N . ILE A 1 161 ? -1.447 -6.072 2.521 1.00 96.00 161 ILE A N 1
ATOM 1327 C CA . ILE A 1 161 ? -2.527 -5.224 2.008 1.00 96.00 161 ILE A CA 1
ATOM 1328 C C . ILE A 1 161 ? -2.870 -5.665 0.590 1.00 96.00 161 ILE A C 1
ATOM 1330 O O . ILE A 1 161 ? -1.981 -5.801 -0.253 1.00 96.00 161 ILE A O 1
ATOM 1334 N N . ARG A 1 162 ? -4.159 -5.820 0.299 1.00 95.62 162 ARG A N 1
ATOM 1335 C CA . ARG A 1 162 ? -4.663 -5.975 -1.064 1.00 95.62 162 ARG A CA 1
ATOM 1336 C C . ARG A 1 162 ? -5.258 -4.658 -1.537 1.00 95.62 162 ARG A C 1
ATOM 1338 O O . ARG A 1 162 ? -6.067 -4.057 -0.839 1.00 95.62 162 ARG A O 1
ATOM 1345 N N . VAL A 1 163 ? -4.878 -4.216 -2.730 1.00 96.94 163 VAL A N 1
ATOM 1346 C CA . VAL A 1 163 ? -5.415 -2.995 -3.338 1.00 96.94 163 VAL A CA 1
ATOM 1347 C C . VAL A 1 163 ? -6.137 -3.350 -4.625 1.00 96.94 163 VAL A C 1
ATOM 1349 O O . VAL A 1 163 ? -5.536 -3.891 -5.552 1.00 96.94 163 VAL A O 1
ATOM 1352 N N . ALA A 1 164 ? -7.420 -3.021 -4.687 1.00 95.00 164 ALA A N 1
ATOM 1353 C CA . ALA A 1 164 ? -8.230 -3.110 -5.894 1.00 95.00 164 ALA A CA 1
ATOM 1354 C C . ALA A 1 164 ? -8.643 -1.709 -6.352 1.00 95.00 164 ALA A C 1
ATOM 1356 O O . ALA A 1 164 ? -8.575 -0.748 -5.585 1.00 95.00 164 ALA A O 1
ATOM 1357 N N . SER A 1 165 ? -9.092 -1.585 -7.597 1.00 93.75 165 SER A N 1
ATOM 1358 C CA . SER A 1 165 ? -9.752 -0.378 -8.091 1.00 93.75 165 SER A CA 1
ATOM 1359 C C . SER A 1 165 ? -11.220 -0.646 -8.385 1.00 93.75 165 SER A C 1
ATOM 1361 O O . SER A 1 165 ? -11.606 -1.748 -8.770 1.00 93.75 165 SER A O 1
ATOM 1363 N N . PHE A 1 166 ? -12.029 0.394 -8.226 1.00 91.50 166 PHE A N 1
ATOM 1364 C CA . PHE A 1 166 ? -13.381 0.459 -8.758 1.00 91.50 166 PHE A CA 1
ATOM 1365 C C . PHE A 1 166 ? -13.510 1.796 -9.484 1.00 91.50 166 PHE A C 1
ATOM 1367 O O . PHE A 1 166 ? -13.776 2.830 -8.874 1.00 91.50 166 PHE A O 1
ATOM 1374 N N . SER A 1 167 ? -13.168 1.778 -10.775 1.00 85.75 167 SER A N 1
ATOM 1375 C CA . SER A 1 167 ? -12.974 2.979 -11.597 1.00 85.75 167 SER A CA 1
ATOM 1376 C C . SER A 1 167 ? -14.053 3.185 -12.664 1.00 85.75 167 SER A C 1
ATOM 1378 O O . SER A 1 167 ? -14.107 4.259 -13.265 1.00 85.75 167 SER A O 1
ATOM 1380 N N . ASP A 1 168 ? -14.923 2.191 -12.857 1.00 83.69 168 ASP A N 1
ATOM 1381 C CA . ASP A 1 168 ? -16.075 2.233 -13.749 1.00 83.69 168 ASP A CA 1
ATOM 1382 C C . ASP A 1 168 ? -17.298 1.627 -13.044 1.00 83.69 168 ASP A C 1
ATOM 1384 O O . ASP A 1 168 ? -17.301 0.468 -12.635 1.00 83.69 168 ASP A O 1
ATOM 1388 N N . MET A 1 169 ? -18.356 2.426 -12.904 1.00 80.62 169 MET A N 1
ATOM 1389 C CA . MET A 1 169 ? -19.622 2.015 -12.284 1.00 80.62 169 MET A CA 1
ATOM 1390 C C . MET A 1 169 ? -20.369 0.935 -13.078 1.00 80.62 169 MET A C 1
ATOM 1392 O O . MET A 1 169 ? -21.269 0.296 -12.530 1.00 80.62 169 MET A O 1
ATOM 1396 N N . LEU A 1 170 ? -20.040 0.769 -14.363 1.00 76.38 170 LEU A N 1
ATOM 1397 C CA . LEU A 1 170 ? -20.629 -0.235 -15.249 1.00 76.38 170 LEU A CA 1
ATOM 1398 C C . LEU A 1 170 ? -19.931 -1.597 -15.141 1.00 76.38 170 LEU A C 1
ATOM 1400 O O . LEU A 1 170 ? -20.486 -2.602 -15.588 1.00 76.38 170 LEU A O 1
ATOM 1404 N N . GLU A 1 171 ? -18.729 -1.651 -14.562 1.00 70.75 171 GLU A N 1
ATOM 1405 C CA . GLU A 1 171 ? -18.025 -2.908 -14.326 1.00 70.75 171 GLU A CA 1
ATOM 1406 C C . GLU A 1 171 ? -18.671 -3.720 -13.195 1.00 70.75 171 GLU A C 1
ATOM 1408 O O . GLU A 1 171 ? -19.451 -3.217 -12.380 1.00 70.75 171 GLU A O 1
ATOM 1413 N N . LYS A 1 172 ? -18.340 -5.021 -13.136 1.00 67.56 172 LYS A N 1
ATOM 1414 C CA . LYS A 1 172 ? -18.731 -5.860 -11.998 1.00 67.56 172 LYS A CA 1
ATOM 1415 C C . LYS A 1 172 ? -18.269 -5.187 -10.708 1.00 67.56 172 LYS A C 1
ATOM 1417 O O . LYS A 1 172 ? -17.088 -4.881 -10.548 1.00 67.56 172 LYS A O 1
ATOM 1422 N N . ARG A 1 173 ? -19.213 -4.995 -9.785 1.00 74.81 173 ARG A N 1
ATOM 1423 C CA . ARG A 1 173 ? -18.935 -4.415 -8.471 1.00 74.81 173 ARG A CA 1
ATOM 1424 C C . ARG A 1 173 ? -17.866 -5.238 -7.758 1.00 74.81 173 ARG A C 1
ATOM 1426 O O . ARG A 1 173 ? -17.882 -6.466 -7.810 1.00 74.81 173 ARG A O 1
ATOM 1433 N N . TYR A 1 174 ? -16.966 -4.546 -7.072 1.00 86.12 174 TYR A N 1
ATOM 1434 C CA . TYR A 1 174 ? -16.017 -5.184 -6.172 1.00 86.12 174 TYR A CA 1
ATOM 1435 C C . TYR A 1 174 ? -16.762 -5.936 -5.055 1.00 86.12 174 TYR A C 1
ATOM 1437 O O . TYR A 1 174 ? -17.765 -5.447 -4.535 1.00 86.12 174 TYR A O 1
ATOM 1445 N N . TYR A 1 175 ? -16.244 -7.103 -4.675 1.00 88.00 175 TYR A N 1
ATOM 1446 C CA . TYR A 1 175 ? -16.695 -7.896 -3.533 1.00 88.00 175 TYR A CA 1
ATOM 1447 C C . TYR A 1 175 ? -15.484 -8.460 -2.782 1.00 88.00 175 TYR A C 1
ATOM 1449 O O . TYR A 1 175 ? -14.395 -8.629 -3.341 1.00 88.00 175 TYR A O 1
ATOM 1457 N N . THR A 1 176 ? -15.666 -8.739 -1.494 1.00 87.06 176 THR A N 1
ATOM 1458 C CA . THR A 1 176 ? -14.605 -9.272 -0.635 1.00 87.06 176 THR A CA 1
ATOM 1459 C C . THR A 1 176 ? -14.305 -10.731 -0.969 1.00 87.06 176 THR A C 1
ATOM 1461 O O . THR A 1 176 ? -15.208 -11.563 -1.001 1.00 87.06 176 THR A O 1
ATOM 1464 N N . THR A 1 177 ? -13.022 -11.035 -1.175 1.00 82.31 177 THR A N 1
ATOM 1465 C CA . THR A 1 177 ? -12.525 -12.359 -1.606 1.00 82.31 177 THR A CA 1
ATOM 1466 C C . THR A 1 177 ? -11.543 -13.006 -0.627 1.00 82.31 177 THR A C 1
ATOM 1468 O O . THR A 1 177 ? -11.157 -14.152 -0.815 1.00 82.31 177 THR A O 1
ATOM 1471 N N . SER A 1 178 ? -11.087 -12.286 0.397 1.00 80.06 178 SER A N 1
ATOM 1472 C CA . SER A 1 178 ? -10.145 -12.771 1.417 1.00 80.06 178 SER A CA 1
ATOM 1473 C C . SER A 1 178 ? -10.382 -12.014 2.701 1.00 80.06 178 SER A C 1
ATOM 1475 O O . SER A 1 178 ? -10.603 -10.816 2.620 1.00 80.06 178 SER A O 1
ATOM 1477 N N . ILE A 1 179 ? -10.275 -12.664 3.856 1.00 82.31 179 ILE A N 1
ATOM 1478 C CA . ILE A 1 179 ? -10.320 -12.036 5.190 1.00 82.31 179 ILE A CA 1
ATOM 1479 C C . ILE A 1 179 ? -8.942 -11.826 5.817 1.00 82.31 179 ILE A C 1
ATOM 1481 O O . ILE A 1 179 ? -8.786 -10.950 6.668 1.00 82.31 179 ILE A O 1
ATOM 1485 N N . ASP A 1 180 ? -7.933 -12.494 5.266 1.00 83.31 180 ASP A N 1
ATOM 1486 C CA . ASP A 1 180 ? -6.553 -12.508 5.758 1.00 83.31 180 ASP A CA 1
ATOM 1487 C C . ASP A 1 180 ? -5.738 -11.275 5.343 1.00 83.31 180 ASP A C 1
ATOM 1489 O O . ASP A 1 180 ? -4.539 -11.201 5.595 1.00 83.31 180 ASP A O 1
ATOM 1493 N N . THR A 1 181 ? -6.351 -10.317 4.651 1.00 89.12 181 THR A N 1
ATOM 1494 C CA . THR A 1 181 ? -5.687 -9.110 4.159 1.00 89.12 181 THR A CA 1
ATOM 1495 C C . THR A 1 181 ? -6.452 -7.873 4.574 1.00 89.12 181 THR A C 1
ATOM 1497 O O . THR A 1 181 ? -7.682 -7.873 4.615 1.00 89.12 181 THR A O 1
ATOM 1500 N N . VAL A 1 182 ? -5.713 -6.792 4.823 1.00 92.44 182 VAL A N 1
ATOM 1501 C CA . VAL A 1 182 ? -6.316 -5.461 4.832 1.00 92.44 182 VAL A CA 1
ATOM 1502 C C . VAL A 1 182 ? -6.640 -5.100 3.387 1.00 92.44 182 VAL A C 1
ATOM 1504 O O . VAL A 1 182 ? -5.738 -5.037 2.550 1.00 92.44 182 VAL A O 1
ATOM 1507 N N . ASP A 1 183 ? -7.908 -4.844 3.094 1.00 93.25 183 ASP A N 1
ATOM 1508 C CA . ASP A 1 183 ? -8.351 -4.526 1.740 1.00 93.25 183 ASP A CA 1
ATOM 1509 C C . ASP A 1 183 ? -8.539 -3.012 1.580 1.00 93.25 183 ASP A C 1
ATOM 1511 O O . ASP A 1 183 ? -9.202 -2.358 2.388 1.00 93.25 183 ASP A O 1
ATOM 1515 N N . ILE A 1 184 ? -7.951 -2.456 0.519 1.00 96.50 184 ILE A N 1
ATOM 1516 C CA . ILE A 1 184 ? -8.128 -1.067 0.095 1.00 96.50 184 ILE A CA 1
ATOM 1517 C C . ILE A 1 184 ? -8.793 -1.051 -1.280 1.00 96.50 184 ILE A C 1
ATOM 1519 O O . ILE A 1 184 ? -8.267 -1.616 -2.243 1.00 96.50 184 ILE A O 1
ATOM 1523 N N . LEU A 1 185 ? -9.912 -0.342 -1.396 1.00 96.31 185 LEU A N 1
ATOM 1524 C CA . LEU A 1 185 ? -10.561 -0.049 -2.665 1.00 96.31 185 LEU A CA 1
ATOM 1525 C C . LEU A 1 185 ? -10.248 1.385 -3.098 1.00 96.31 185 LEU A C 1
ATOM 1527 O O . LEU A 1 185 ? -10.672 2.355 -2.467 1.00 96.31 185 LEU A O 1
ATOM 1531 N N . ALA A 1 186 ? -9.494 1.520 -4.185 1.00 97.06 186 ALA A N 1
ATOM 1532 C CA . ALA A 1 186 ? -9.183 2.798 -4.799 1.00 97.06 186 ALA A CA 1
ATOM 1533 C C . ALA A 1 186 ? -10.301 3.216 -5.760 1.00 97.06 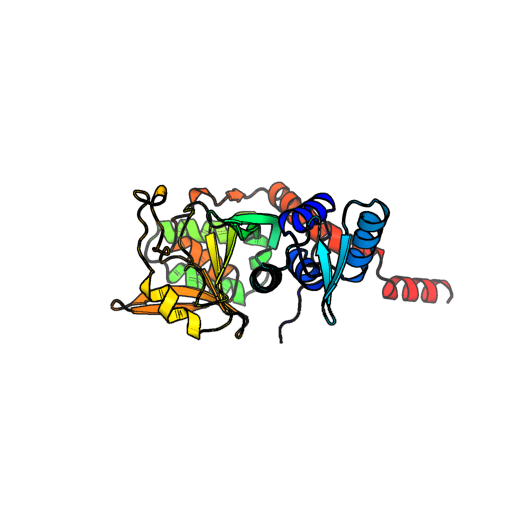186 ALA A C 1
ATOM 1535 O O . ALA A 1 186 ? -10.644 2.481 -6.689 1.00 97.06 186 ALA A O 1
ATOM 1536 N N . ILE A 1 187 ? -10.841 4.413 -5.554 1.00 96.12 187 ILE A N 1
ATOM 1537 C CA . ILE A 1 187 ? -11.928 4.971 -6.357 1.00 96.12 187 ILE A CA 1
ATOM 1538 C C . ILE A 1 187 ? -11.561 6.356 -6.900 1.00 96.12 187 ILE A C 1
ATOM 1540 O O . ILE A 1 187 ? -10.789 7.089 -6.269 1.00 96.12 187 ILE A O 1
ATOM 1544 N N . PRO A 1 188 ? -12.104 6.750 -8.067 1.00 94.44 188 PRO A N 1
ATOM 1545 C CA . PRO A 1 188 ? -11.801 8.044 -8.666 1.00 94.44 188 PRO A CA 1
ATOM 1546 C C . PRO A 1 188 ? -12.186 9.229 -7.778 1.00 94.44 188 PRO A C 1
ATOM 1548 O O . PRO A 1 188 ? -11.406 10.172 -7.654 1.00 94.44 188 PRO A O 1
ATOM 1551 N N . ASN A 1 189 ? -13.385 9.186 -7.192 1.00 94.31 189 ASN A N 1
ATOM 1552 C CA . ASN A 1 189 ? -13.973 10.283 -6.431 1.00 94.31 189 ASN A CA 1
ATOM 1553 C C . ASN A 1 189 ? -15.087 9.777 -5.490 1.00 94.31 189 ASN A C 1
ATOM 1555 O O . ASN A 1 189 ? -15.457 8.600 -5.497 1.00 94.31 189 ASN A O 1
ATOM 1559 N N . LYS A 1 190 ? -15.668 10.692 -4.709 1.00 93.94 190 LYS A N 1
ATOM 1560 C CA . LYS A 1 190 ? -16.733 10.394 -3.733 1.00 93.94 190 LYS A CA 1
ATOM 1561 C C . LYS A 1 190 ? -18.061 9.885 -4.319 1.00 93.94 190 LYS A C 1
ATOM 1563 O O . LYS A 1 190 ? -18.872 9.353 -3.567 1.00 93.94 190 LYS A O 1
ATOM 1568 N N . GLU A 1 191 ? -18.309 10.030 -5.621 1.00 93.50 191 GLU A N 1
ATOM 1569 C CA . GLU A 1 191 ? -19.561 9.594 -6.269 1.00 93.50 191 GLU A CA 1
ATOM 1570 C C . GLU A 1 191 ? -19.713 8.064 -6.251 1.00 93.50 191 GLU A C 1
ATOM 1572 O O . GLU A 1 191 ? -20.823 7.552 -6.356 1.00 93.50 191 GLU A O 1
ATOM 1577 N N . TYR A 1 192 ? -18.612 7.335 -6.037 1.00 93.00 192 TYR A N 1
ATOM 1578 C CA . TYR A 1 192 ? -18.571 5.876 -5.901 1.00 93.00 192 TYR A CA 1
ATOM 1579 C C . TYR A 1 192 ? -18.993 5.374 -4.514 1.00 93.00 192 TYR A C 1
ATOM 1581 O O . TYR A 1 192 ? -19.340 4.201 -4.363 1.00 93.00 192 TYR A O 1
ATOM 1589 N N . ILE A 1 193 ? -19.021 6.249 -3.500 1.00 92.56 193 ILE A N 1
ATOM 1590 C CA . ILE A 1 193 ? -19.305 5.866 -2.109 1.00 92.56 193 ILE A CA 1
ATOM 1591 C C . ILE A 1 193 ? -20.698 5.232 -1.940 1.00 92.56 193 ILE A C 1
ATOM 1593 O O . ILE A 1 193 ? -20.759 4.165 -1.328 1.00 92.56 193 ILE A O 1
ATOM 1597 N N . PRO A 1 194 ? -21.806 5.784 -2.481 1.00 91.12 194 PRO A N 1
ATOM 1598 C CA . PRO A 1 194 ? -23.132 5.188 -2.292 1.00 91.12 194 PRO A CA 1
ATOM 1599 C C . PRO A 1 194 ? -23.241 3.758 -2.839 1.00 91.12 194 PRO A C 1
ATOM 1601 O O . PRO A 1 194 ? -23.863 2.898 -2.216 1.00 91.12 194 PRO A O 1
ATOM 1604 N N . ALA A 1 195 ? -22.595 3.480 -3.978 1.00 89.62 195 ALA A N 1
ATOM 1605 C CA . ALA A 1 195 ? -22.577 2.144 -4.570 1.00 89.62 195 ALA A CA 1
ATOM 1606 C C . ALA A 1 195 ? -21.855 1.135 -3.663 1.00 89.62 195 ALA A C 1
ATOM 1608 O O . ALA A 1 195 ? -22.342 0.020 -3.477 1.00 89.62 195 ALA A O 1
ATOM 1609 N N . ILE A 1 196 ? -20.745 1.546 -3.043 1.00 91.44 196 ILE A N 1
ATOM 1610 C CA . ILE A 1 196 ? -20.000 0.729 -2.076 1.00 91.44 196 ILE A CA 1
ATOM 1611 C C . ILE A 1 196 ? -20.835 0.501 -0.814 1.00 91.44 196 ILE A C 1
ATOM 1613 O O . ILE A 1 196 ? -21.007 -0.641 -0.396 1.00 91.44 196 ILE A O 1
ATOM 1617 N N . GLN A 1 197 ? -21.409 1.567 -0.246 1.00 91.31 197 GLN A N 1
ATOM 1618 C CA . GLN A 1 197 ? -22.215 1.508 0.978 1.00 91.31 197 GLN A CA 1
ATOM 1619 C C . GLN A 1 197 ? -23.397 0.544 0.867 1.00 91.31 197 GLN A C 1
ATOM 1621 O O . GLN A 1 197 ? -23.700 -0.152 1.831 1.00 91.31 197 GLN A O 1
ATOM 1626 N N . SER A 1 198 ? -24.028 0.460 -0.311 1.00 88.50 198 SER A N 1
ATOM 1627 C CA . SER A 1 198 ? -25.149 -0.460 -0.554 1.00 88.50 198 SER A CA 1
ATOM 1628 C C . SER A 1 198 ? -24.790 -1.946 -0.423 1.00 88.50 198 SER A C 1
ATOM 1630 O O . SER A 1 198 ? -25.682 -2.769 -0.241 1.00 88.50 198 SER A O 1
ATOM 1632 N N . ASN A 1 199 ? -23.497 -2.276 -0.482 1.00 88.88 199 ASN A N 1
ATOM 1633 C CA . ASN A 1 199 ? -22.979 -3.638 -0.428 1.00 88.88 199 ASN A CA 1
ATOM 1634 C C . ASN A 1 199 ? -22.171 -3.929 0.851 1.00 88.88 199 ASN A C 1
ATOM 1636 O O . ASN A 1 199 ? -21.662 -5.043 0.985 1.00 88.88 199 ASN A O 1
ATOM 1640 N N . LEU A 1 200 ? -22.026 -2.960 1.769 1.00 90.31 200 LEU A N 1
ATOM 1641 C CA . LEU A 1 200 ? -21.299 -3.175 3.022 1.00 90.31 200 LEU A CA 1
ATOM 1642 C C . LEU A 1 200 ? -22.060 -4.151 3.920 1.00 90.31 200 LEU A C 1
ATOM 1644 O O . LEU A 1 200 ? -23.251 -3.976 4.183 1.00 90.31 200 LEU A O 1
ATOM 1648 N N . ALA A 1 201 ? -21.357 -5.159 4.416 1.00 87.19 201 ALA A N 1
ATOM 1649 C CA . ALA A 1 201 ? -21.888 -6.148 5.333 1.00 87.19 201 ALA A CA 1
ATOM 1650 C C . ALA A 1 201 ? -20.813 -6.602 6.320 1.00 87.19 201 ALA A C 1
ATOM 1652 O O . ALA A 1 201 ? -19.628 -6.653 5.991 1.00 87.19 201 ALA A O 1
ATOM 1653 N N . ASP A 1 202 ? -21.262 -6.993 7.508 1.00 80.12 202 ASP A N 1
ATOM 1654 C CA . ASP A 1 202 ? -20.445 -7.753 8.446 1.00 80.12 202 ASP A CA 1
ATOM 1655 C C . ASP A 1 202 ? -20.273 -9.168 7.874 1.00 80.12 202 ASP A C 1
ATOM 1657 O O . ASP A 1 202 ? -21.191 -10.000 7.888 1.00 80.12 202 ASP A O 1
ATOM 1661 N N . VAL A 1 203 ? -19.125 -9.413 7.243 1.00 66.62 203 VAL A N 1
ATOM 1662 C CA . VAL A 1 203 ? -18.839 -10.697 6.605 1.00 66.62 203 VAL A CA 1
ATOM 1663 C C . VAL A 1 203 ? -18.288 -11.639 7.667 1.00 66.62 203 VAL A C 1
ATOM 1665 O O . VAL A 1 203 ? -17.082 -11.746 7.870 1.00 66.62 203 VAL A O 1
ATOM 1668 N N . SER A 1 204 ? -19.187 -12.373 8.328 1.00 63.16 204 SER A N 1
ATOM 1669 C CA . SER A 1 204 ? -18.774 -13.515 9.145 1.00 63.16 204 SER A CA 1
ATOM 1670 C C . SER A 1 204 ? -18.051 -14.556 8.276 1.00 63.16 204 SER A C 1
ATOM 1672 O O . SER A 1 204 ? -18.423 -14.795 7.124 1.00 63.16 204 SER A O 1
ATOM 1674 N N . PHE A 1 205 ? -17.056 -15.229 8.854 1.00 57.84 205 PHE A N 1
ATOM 1675 C CA . PHE A 1 205 ? -16.172 -16.230 8.236 1.00 57.84 205 PHE A CA 1
ATOM 1676 C C . PHE A 1 205 ? -16.869 -17.374 7.457 1.00 57.84 205 PHE A C 1
ATOM 1678 O O . PHE A 1 205 ? -16.194 -18.170 6.812 1.00 57.84 205 PHE A O 1
ATOM 1685 N N . ARG A 1 206 ? -18.201 -17.514 7.517 1.00 56.59 206 ARG A N 1
ATOM 1686 C CA . ARG A 1 206 ? -18.920 -18.724 7.085 1.00 56.59 206 ARG A CA 1
ATOM 1687 C C . ARG A 1 206 ? -19.334 -18.779 5.609 1.00 56.59 206 ARG A C 1
ATOM 1689 O O . ARG A 1 206 ? -19.696 -19.862 5.178 1.00 56.59 206 ARG A O 1
ATOM 1696 N N . ASN A 1 207 ? -19.273 -17.688 4.834 1.00 64.12 207 ASN A N 1
ATOM 1697 C CA . ASN A 1 207 ? -19.798 -17.664 3.449 1.00 64.12 207 ASN A CA 1
ATOM 1698 C C . ASN A 1 207 ? -18.893 -16.964 2.412 1.00 64.12 207 ASN A C 1
ATOM 1700 O O . ASN A 1 207 ? -19.372 -16.559 1.352 1.00 64.12 207 ASN A O 1
ATOM 1704 N N . LEU A 1 208 ? -17.593 -16.814 2.686 1.00 74.38 208 LEU A N 1
ATOM 1705 C CA . LEU A 1 208 ? -16.685 -16.084 1.793 1.00 74.38 208 LEU A CA 1
ATOM 1706 C C . LEU A 1 208 ? -16.556 -16.733 0.401 1.00 74.38 208 LEU A C 1
ATOM 1708 O O . LEU A 1 208 ? -16.540 -16.020 -0.596 1.00 74.38 208 LEU A O 1
ATOM 1712 N N . GLU A 1 209 ? -16.521 -18.068 0.325 1.00 75.00 209 GLU A N 1
ATOM 1713 C CA . GLU A 1 209 ? -16.310 -18.818 -0.928 1.00 75.00 209 GLU A CA 1
ATOM 1714 C C . GLU A 1 209 ? -17.396 -18.572 -1.986 1.00 75.00 209 GLU A C 1
ATOM 1716 O O . GLU A 1 209 ? -17.119 -18.623 -3.181 1.00 75.00 209 GLU A O 1
ATOM 1721 N N . ASN A 1 210 ? -18.620 -18.256 -1.551 1.00 76.94 210 ASN A N 1
ATOM 1722 C CA . ASN A 1 210 ? -19.761 -17.991 -2.430 1.00 76.94 210 ASN A CA 1
ATOM 1723 C C . ASN A 1 210 ? -20.107 -16.497 -2.520 1.00 76.94 210 ASN A C 1
ATOM 1725 O O . ASN A 1 210 ? -21.118 -16.127 -3.126 1.00 76.94 210 ASN A O 1
ATOM 1729 N N . ASN A 1 211 ? -19.307 -15.623 -1.900 1.00 84.00 211 ASN A N 1
ATOM 1730 C CA . ASN A 1 211 ? -19.564 -14.195 -1.936 1.00 84.00 211 ASN A CA 1
ATOM 1731 C C . ASN A 1 211 ? -19.302 -13.642 -3.339 1.00 84.00 211 ASN A C 1
ATOM 1733 O O . ASN A 1 211 ? -18.205 -13.761 -3.873 1.00 84.00 211 ASN A O 1
ATOM 1737 N N . THR A 1 212 ? -20.307 -12.990 -3.912 1.00 83.38 212 THR A N 1
ATOM 1738 C CA . THR A 1 212 ? -20.220 -12.352 -5.236 1.00 83.38 212 THR A CA 1
ATOM 1739 C C . THR A 1 212 ? -20.647 -10.886 -5.210 1.00 83.38 212 THR A C 1
ATOM 1741 O O . THR A 1 212 ? -20.595 -10.208 -6.234 1.00 83.38 212 THR A O 1
ATOM 1744 N N . THR A 1 213 ? -21.085 -10.382 -4.050 1.00 84.94 213 THR A N 1
ATOM 1745 C CA . THR A 1 213 ? -21.739 -9.070 -3.949 1.00 84.94 213 THR A CA 1
ATOM 1746 C C . THR A 1 213 ? -21.325 -8.262 -2.731 1.00 84.94 213 THR A C 1
ATOM 1748 O O . THR A 1 213 ? -21.278 -7.036 -2.819 1.00 84.94 213 THR A O 1
ATOM 1751 N N . LEU A 1 214 ? -21.075 -8.913 -1.594 1.00 88.50 214 LEU A N 1
ATOM 1752 C CA . LEU A 1 214 ? -20.861 -8.230 -0.325 1.00 88.50 214 LEU A CA 1
ATOM 1753 C C . LEU A 1 214 ? -19.432 -7.711 -0.215 1.00 88.50 214 LEU A C 1
ATOM 1755 O O . LEU A 1 214 ? -18.466 -8.344 -0.655 1.00 88.50 214 LEU A O 1
ATOM 1759 N N . ILE A 1 215 ? -19.317 -6.558 0.422 1.00 89.94 215 ILE A N 1
ATOM 1760 C CA . ILE A 1 215 ? -18.064 -5.917 0.780 1.00 89.94 215 ILE A CA 1
ATOM 1761 C C . ILE A 1 215 ? -18.014 -5.895 2.304 1.00 89.94 215 ILE A C 1
ATOM 1763 O O . ILE A 1 215 ? -18.960 -5.454 2.947 1.00 89.94 215 ILE A O 1
ATOM 1767 N N . ARG A 1 216 ? -16.920 -6.374 2.885 1.00 88.56 216 ARG A N 1
ATOM 1768 C CA . ARG A 1 216 ? -16.632 -6.215 4.314 1.00 88.56 216 ARG A CA 1
ATOM 1769 C C . ARG A 1 216 ? -16.769 -4.752 4.741 1.00 88.56 216 ARG A C 1
ATOM 1771 O O . ARG A 1 216 ? -16.284 -3.849 4.057 1.00 88.56 216 ARG A O 1
ATOM 1778 N N . ASP A 1 217 ? -17.434 -4.510 5.859 1.00 88.75 217 ASP A N 1
ATOM 1779 C CA . ASP A 1 217 ? -17.654 -3.154 6.360 1.00 88.75 217 ASP A CA 1
ATOM 1780 C C . ASP A 1 217 ? -16.391 -2.489 6.930 1.00 88.75 217 ASP A C 1
ATOM 1782 O O . ASP A 1 217 ? -16.337 -1.261 7.009 1.00 88.75 217 ASP A O 1
ATOM 1786 N N . ASP A 1 218 ? -15.348 -3.276 7.204 1.00 90.31 218 ASP A N 1
ATOM 1787 C CA . ASP A 1 218 ? -14.013 -2.792 7.553 1.00 90.31 218 ASP A CA 1
ATOM 1788 C C . ASP A 1 218 ? -13.149 -2.380 6.343 1.00 90.31 218 ASP A C 1
ATOM 1790 O O . ASP A 1 218 ? -12.015 -1.953 6.534 1.00 90.31 218 ASP A O 1
ATOM 1794 N N . ILE A 1 219 ? -13.647 -2.436 5.099 1.00 93.38 219 ILE A N 1
ATOM 1795 C CA . ILE A 1 219 ? -12.849 -2.051 3.923 1.00 93.38 219 ILE A CA 1
ATOM 1796 C C . ILE A 1 219 ? -12.339 -0.604 4.015 1.00 93.38 219 ILE A C 1
ATOM 1798 O O . ILE A 1 219 ? -13.063 0.328 4.385 1.00 93.38 219 ILE A O 1
ATOM 1802 N N . LEU A 1 220 ? -11.093 -0.395 3.594 1.00 96.62 220 LEU A N 1
ATOM 1803 C CA . LEU A 1 220 ? -10.528 0.938 3.437 1.00 96.62 220 LEU A CA 1
ATOM 1804 C C . LEU A 1 220 ? -10.835 1.497 2.047 1.00 96.62 220 LEU A C 1
ATOM 1806 O O . LEU A 1 220 ? -10.677 0.816 1.037 1.00 96.62 220 LEU A O 1
ATOM 1810 N N . ILE A 1 221 ? -11.207 2.770 1.973 1.00 97.62 221 ILE A N 1
ATOM 1811 C CA . ILE A 1 221 ? -11.497 3.477 0.725 1.00 97.62 221 ILE A CA 1
ATOM 1812 C C . ILE A 1 221 ? -10.435 4.538 0.481 1.00 97.62 221 ILE A C 1
ATOM 1814 O O . ILE A 1 221 ? -10.232 5.425 1.313 1.00 97.62 221 ILE A O 1
ATOM 1818 N N . TYR A 1 222 ? -9.784 4.472 -0.677 1.00 98.06 222 TYR A N 1
ATOM 1819 C CA . TYR A 1 222 ? -8.891 5.523 -1.148 1.00 98.06 222 TYR A CA 1
ATOM 1820 C C . TYR A 1 222 ? -9.589 6.388 -2.202 1.00 98.06 222 TYR A C 1
ATOM 1822 O O . TYR A 1 222 ? -9.929 5.912 -3.284 1.00 98.06 222 TYR A O 1
ATOM 1830 N N . LEU A 1 223 ? -9.771 7.669 -1.884 1.00 96.62 223 LEU A N 1
ATOM 1831 C CA . LEU A 1 223 ? -10.305 8.703 -2.766 1.00 96.62 223 LEU A CA 1
ATOM 1832 C C . LEU A 1 223 ? -9.156 9.382 -3.514 1.00 96.62 223 LEU A C 1
ATOM 1834 O O . LEU A 1 223 ? -8.324 10.063 -2.908 1.00 96.62 223 LEU A O 1
ATOM 1838 N N . ASN A 1 224 ? -9.104 9.200 -4.831 1.00 95.44 224 ASN A N 1
ATOM 1839 C CA . ASN A 1 224 ? -8.011 9.722 -5.649 1.00 95.44 224 ASN A CA 1
ATOM 1840 C C . ASN A 1 224 ? -8.077 11.242 -5.867 1.00 95.44 224 ASN A C 1
ATOM 1842 O O . ASN A 1 224 ? -7.039 11.902 -5.887 1.00 95.44 224 ASN A O 1
ATOM 1846 N N . ASP A 1 225 ? -9.277 11.806 -6.003 1.00 92.56 225 ASP A N 1
ATOM 1847 C CA . ASP A 1 225 ? -9.499 13.248 -6.170 1.00 92.56 225 ASP A CA 1
ATOM 1848 C C . ASP A 1 225 ? -9.033 14.071 -4.958 1.00 92.56 225 ASP A C 1
ATOM 1850 O O . ASP A 1 225 ? -8.400 15.116 -5.124 1.00 92.56 225 ASP A O 1
ATOM 1854 N N . SER A 1 226 ? -9.292 13.581 -3.744 1.00 93.19 226 SER A N 1
ATOM 1855 C CA . SER A 1 226 ? -8.880 14.224 -2.494 1.00 93.19 226 SER A CA 1
ATOM 1856 C C . SER A 1 226 ? -7.570 13.678 -1.923 1.00 93.19 226 SER A C 1
ATOM 1858 O O . SER A 1 226 ? -7.096 14.188 -0.908 1.00 93.19 226 SER A O 1
ATOM 1860 N N . ASN A 1 227 ? -6.983 12.651 -2.551 1.00 93.81 227 ASN A N 1
ATOM 1861 C CA . ASN A 1 227 ? -5.826 11.907 -2.049 1.00 93.81 227 ASN A CA 1
ATOM 1862 C C . ASN A 1 227 ? -6.000 11.541 -0.564 1.00 93.81 227 ASN A C 1
ATOM 1864 O O . ASN A 1 227 ? -5.227 11.970 0.292 1.00 93.81 227 ASN A O 1
ATOM 1868 N N . THR A 1 228 ? -7.083 10.836 -0.236 1.00 95.38 228 THR A N 1
ATOM 1869 C CA . THR A 1 228 ? -7.463 10.526 1.151 1.00 95.38 228 THR A CA 1
ATOM 1870 C C . THR A 1 228 ? -7.781 9.049 1.298 1.00 95.38 228 THR A C 1
ATOM 1872 O O . THR A 1 228 ? -8.556 8.508 0.516 1.00 95.38 228 THR A O 1
ATOM 1875 N N . LEU A 1 229 ? -7.227 8.411 2.326 1.00 97.75 229 LEU A N 1
ATOM 1876 C CA . LEU A 1 229 ? -7.628 7.075 2.756 1.00 97.75 229 LEU A CA 1
ATOM 1877 C C . LEU A 1 229 ? -8.603 7.198 3.925 1.00 97.75 229 LEU A C 1
ATOM 1879 O O . LEU A 1 229 ? -8.387 8.016 4.820 1.00 97.75 229 LEU A O 1
ATOM 1883 N N . GLY A 1 230 ? -9.646 6.380 3.952 1.00 96.94 230 GLY A N 1
ATOM 1884 C CA . GLY A 1 230 ? -10.572 6.333 5.075 1.00 96.94 230 GLY A CA 1
ATOM 1885 C C . GLY A 1 230 ? -11.215 4.971 5.274 1.00 96.94 230 GLY A C 1
ATOM 1886 O O . GLY A 1 230 ? -11.113 4.101 4.418 1.00 96.94 230 GLY A O 1
ATOM 1887 N N . TYR A 1 231 ? -11.879 4.808 6.410 1.00 95.31 231 TYR A N 1
ATOM 1888 C CA . TYR A 1 231 ? -12.653 3.623 6.779 1.00 95.31 231 TYR A CA 1
ATOM 1889 C C . TYR A 1 231 ? -14.072 4.033 7.157 1.00 95.31 231 TYR A C 1
ATOM 1891 O O . TYR A 1 231 ? -14.311 5.176 7.566 1.00 95.31 231 TYR A O 1
ATOM 1899 N N . PHE A 1 232 ? -15.023 3.117 7.013 1.00 93.44 232 PHE A N 1
ATOM 1900 C CA . PHE A 1 232 ? -16.399 3.386 7.397 1.00 93.44 232 PHE A CA 1
ATOM 1901 C C . PHE A 1 232 ? -16.604 3.229 8.905 1.00 93.44 232 PHE A C 1
ATOM 1903 O O . PHE A 1 232 ? -16.072 2.325 9.541 1.00 93.44 232 PHE A O 1
ATOM 1910 N N . VAL A 1 233 ? -17.417 4.112 9.480 1.00 90.62 233 VAL A N 1
ATOM 1911 C CA . VAL A 1 233 ? -17.957 3.978 10.833 1.00 90.62 233 VAL A CA 1
ATOM 1912 C C . VAL A 1 233 ? -19.471 4.004 10.749 1.00 90.62 233 VAL A C 1
ATOM 1914 O O . VAL A 1 233 ? -20.049 4.893 10.121 1.00 90.62 233 VAL A O 1
ATOM 1917 N N . LYS A 1 234 ? -20.107 3.014 11.373 1.00 87.31 234 LYS A N 1
ATOM 1918 C CA . LYS A 1 234 ? -21.560 2.882 11.416 1.00 87.31 234 LYS A CA 1
ATOM 1919 C C . LYS A 1 234 ? -22.113 3.619 12.634 1.00 87.31 234 LYS A C 1
ATOM 1921 O O . LYS A 1 234 ? -21.866 3.220 13.767 1.00 87.31 234 LYS A O 1
ATOM 1926 N N . GLU A 1 235 ? -22.885 4.672 12.396 1.00 84.88 235 GLU A N 1
ATOM 1927 C CA . GLU A 1 235 ? -23.583 5.452 13.424 1.00 84.88 235 GLU A CA 1
ATOM 1928 C C . GLU A 1 235 ? -25.057 5.568 13.018 1.00 84.88 235 GLU A C 1
ATOM 1930 O O . GLU A 1 235 ? -25.361 5.964 11.897 1.00 84.88 235 GLU A O 1
ATOM 1935 N N . ASN A 1 236 ? -25.994 5.185 13.894 1.00 84.00 236 ASN A N 1
ATOM 1936 C CA . ASN A 1 236 ? -27.441 5.244 13.620 1.00 84.00 236 ASN A CA 1
ATOM 1937 C C . ASN A 1 236 ? -27.859 4.590 12.282 1.00 84.00 236 ASN A C 1
ATOM 1939 O O . ASN A 1 236 ? -28.659 5.145 11.531 1.00 84.00 236 ASN A O 1
ATOM 1943 N N . ASN A 1 237 ? -27.303 3.412 11.969 1.00 79.06 237 ASN A N 1
ATOM 1944 C CA . ASN A 1 237 ? -27.494 2.689 10.699 1.00 79.06 237 ASN A CA 1
ATOM 1945 C C . ASN A 1 237 ? -27.022 3.427 9.433 1.00 79.06 237 ASN A C 1
ATOM 1947 O O . ASN A 1 237 ? -27.333 2.994 8.325 1.00 79.06 237 ASN A O 1
ATOM 1951 N N . GLN A 1 238 ? -26.231 4.489 9.574 1.00 82.56 238 GLN A N 1
ATOM 1952 C CA . GLN A 1 238 ? -25.599 5.191 8.463 1.00 82.56 238 GLN A CA 1
ATOM 1953 C C . GLN A 1 238 ? -24.081 5.045 8.538 1.00 82.56 238 GLN A C 1
ATOM 1955 O O . GLN A 1 238 ? -23.476 5.138 9.605 1.00 82.56 238 GLN A O 1
ATOM 1960 N N . TYR A 1 239 ? -23.457 4.804 7.388 1.00 87.12 239 TYR A N 1
ATOM 1961 C CA . TYR A 1 239 ? -22.007 4.728 7.281 1.00 87.12 239 TYR A CA 1
ATOM 1962 C C . TYR A 1 239 ? -21.430 6.117 7.007 1.00 87.12 239 TYR A C 1
ATOM 1964 O O . TYR A 1 239 ? -21.817 6.788 6.049 1.00 87.12 239 TYR A O 1
ATOM 1972 N N . THR A 1 240 ? -20.462 6.530 7.817 1.00 90.88 240 THR A N 1
ATOM 1973 C CA . THR A 1 240 ? -19.677 7.752 7.611 1.00 90.88 240 THR A CA 1
ATOM 1974 C C . THR A 1 240 ? -18.222 7.387 7.348 1.00 90.88 240 THR A C 1
ATOM 1976 O O . THR A 1 240 ? -17.693 6.461 7.957 1.00 90.88 240 THR A O 1
ATOM 1979 N N . LEU A 1 241 ? -17.569 8.080 6.413 1.00 92.31 241 LEU A N 1
ATOM 1980 C CA . LEU A 1 241 ? -16.166 7.823 6.093 1.00 92.31 241 LEU A CA 1
ATOM 1981 C C . LEU A 1 241 ? -15.265 8.658 7.011 1.00 92.31 241 LEU A C 1
ATOM 1983 O O . LEU A 1 241 ? -15.334 9.889 7.001 1.00 92.31 241 LEU A O 1
ATOM 1987 N N . ARG A 1 242 ? -14.399 8.000 7.785 1.00 93.75 242 ARG A N 1
ATOM 1988 C CA . ARG A 1 242 ? -13.386 8.650 8.625 1.00 93.75 242 ARG A CA 1
ATOM 1989 C C . ARG A 1 242 ? -12.009 8.512 7.993 1.00 93.75 242 ARG A C 1
ATOM 1991 O O . ARG A 1 242 ? -11.582 7.413 7.661 1.00 93.75 242 ARG A O 1
ATOM 1998 N N . ALA A 1 243 ? -11.312 9.632 7.846 1.00 95.44 243 ALA A N 1
ATOM 1999 C CA . ALA A 1 243 ? -9.998 9.671 7.219 1.00 95.44 243 ALA A CA 1
ATOM 2000 C C . ALA A 1 243 ? -8.875 9.149 8.138 1.00 95.44 243 ALA A C 1
ATOM 2002 O O . ALA A 1 243 ? -8.924 9.306 9.361 1.00 95.44 243 ALA A O 1
ATOM 2003 N N . ILE A 1 244 ? -7.845 8.574 7.520 1.00 96.38 244 ILE A N 1
ATOM 2004 C CA . ILE A 1 244 ? -6.609 8.088 8.140 1.00 96.38 244 ILE A CA 1
ATOM 2005 C C . ILE A 1 244 ? -5.484 9.032 7.734 1.00 96.38 244 ILE A C 1
ATOM 2007 O O . ILE A 1 244 ? -5.040 8.985 6.597 1.00 96.38 244 ILE A O 1
ATOM 2011 N N . TYR A 1 245 ? -4.992 9.871 8.643 1.00 91.81 245 TYR A N 1
ATOM 2012 C CA . TYR A 1 245 ? -3.972 10.874 8.304 1.00 91.81 245 TYR A CA 1
ATOM 2013 C C . TYR A 1 245 ? -2.547 10.451 8.661 1.00 91.81 245 TYR A C 1
ATOM 2015 O O . TYR A 1 245 ? -1.589 11.133 8.305 1.00 91.81 245 TYR A O 1
ATOM 2023 N N . SER A 1 246 ? -2.396 9.357 9.403 1.00 92.69 246 SER A N 1
ATOM 2024 C CA . SER A 1 246 ? -1.115 8.916 9.941 1.00 92.69 246 SER A CA 1
ATOM 2025 C C . SER A 1 246 ? -1.098 7.408 10.174 1.00 92.69 246 SER A C 1
ATOM 2027 O O . SER A 1 246 ? -2.146 6.773 10.311 1.00 92.69 246 SER A O 1
ATOM 2029 N N . VAL A 1 247 ? 0.101 6.845 10.322 1.00 93.56 247 VAL A N 1
ATOM 2030 C CA . VAL A 1 247 ? 0.300 5.464 10.780 1.00 93.56 247 VAL A CA 1
ATOM 2031 C C . VAL A 1 247 ? -0.405 5.187 12.114 1.00 93.56 247 VAL A C 1
ATOM 2033 O O . VAL A 1 247 ? -0.895 4.085 12.331 1.00 93.56 247 VAL A O 1
ATOM 2036 N N . VAL A 1 248 ? -0.539 6.194 12.987 1.00 94.06 248 VAL A N 1
ATOM 2037 C CA . VAL A 1 248 ? -1.251 6.060 14.268 1.00 94.06 248 VAL A CA 1
ATOM 2038 C C . VAL A 1 248 ? -2.740 5.826 14.051 1.00 94.06 248 VAL A C 1
ATOM 2040 O O . VAL A 1 248 ? -3.330 4.960 14.692 1.00 94.06 248 VAL A O 1
ATOM 2043 N N . ASP A 1 249 ? -3.348 6.599 13.149 1.00 94.81 249 ASP A N 1
ATOM 2044 C CA . ASP A 1 249 ? -4.756 6.428 12.790 1.00 94.81 249 ASP A CA 1
ATOM 2045 C C . ASP A 1 249 ? -4.980 5.070 12.122 1.00 94.81 249 ASP A C 1
ATOM 2047 O O . ASP A 1 249 ? -5.999 4.429 12.365 1.00 94.81 249 ASP A O 1
ATOM 2051 N N . PHE A 1 250 ? -4.006 4.607 11.335 1.00 95.62 250 PHE A N 1
ATOM 2052 C CA . PHE A 1 250 ? -4.052 3.291 10.711 1.00 95.62 250 PHE A CA 1
ATOM 2053 C C . PHE A 1 250 ? -3.981 2.165 11.749 1.00 95.62 250 PHE A C 1
ATOM 2055 O O . PHE A 1 250 ? -4.806 1.257 11.727 1.00 95.62 250 PHE A O 1
ATOM 2062 N N . PHE A 1 251 ? -3.051 2.233 12.705 1.00 95.06 251 PHE A N 1
ATOM 2063 C CA . PHE A 1 251 ? -2.976 1.263 13.802 1.00 95.06 251 PHE A CA 1
ATOM 2064 C C . PHE A 1 251 ? -4.232 1.280 14.671 1.00 95.06 251 PHE A C 1
ATOM 2066 O O . PHE A 1 251 ? -4.694 0.227 15.098 1.00 95.06 251 PHE A O 1
ATOM 2073 N N . TYR A 1 252 ? -4.833 2.451 14.884 1.00 95.19 252 TYR A N 1
ATOM 2074 C CA . TYR A 1 252 ? -6.113 2.550 15.580 1.00 95.19 252 TYR A CA 1
ATOM 2075 C C . TYR A 1 252 ? -7.228 1.842 14.800 1.00 95.19 252 TYR A C 1
ATOM 2077 O O . TYR A 1 252 ? -7.990 1.075 15.382 1.00 95.19 252 TYR A O 1
ATOM 2085 N N . TYR A 1 253 ? -7.283 2.036 13.479 1.00 94.88 253 TYR A N 1
ATOM 2086 C CA . TYR A 1 253 ? -8.190 1.300 12.598 1.00 94.88 253 TYR A CA 1
ATOM 2087 C C . TYR A 1 253 ? -7.983 -0.225 12.689 1.00 94.88 253 TYR A C 1
ATOM 2089 O O . TYR A 1 253 ? -8.969 -0.945 12.838 1.00 94.88 253 TYR A O 1
ATOM 2097 N N . LEU A 1 254 ? -6.736 -0.717 12.676 1.00 93.81 254 LEU A N 1
ATOM 2098 C CA . LEU A 1 254 ? -6.441 -2.152 12.826 1.00 93.81 254 LEU A CA 1
ATOM 2099 C C . LEU A 1 254 ? -6.897 -2.701 14.181 1.00 93.81 254 LEU A C 1
ATOM 2101 O O . LEU A 1 254 ? -7.374 -3.830 14.264 1.00 93.81 254 LEU A O 1
ATOM 2105 N N . THR A 1 255 ? -6.766 -1.908 15.246 1.00 93.94 255 THR A N 1
ATOM 2106 C CA . THR A 1 255 ? -7.248 -2.299 16.573 1.00 93.94 255 THR A CA 1
ATOM 2107 C C . THR A 1 255 ? -8.767 -2.456 16.604 1.00 93.94 255 THR A C 1
ATOM 2109 O O . THR A 1 255 ? -9.254 -3.366 17.269 1.00 93.94 255 THR A O 1
ATOM 2112 N N . LEU A 1 256 ? -9.509 -1.599 15.895 1.00 90.88 256 LEU A N 1
ATOM 2113 C CA . LEU A 1 256 ? -10.970 -1.688 15.817 1.00 90.88 256 LEU A CA 1
ATOM 2114 C C . LEU A 1 256 ? -11.447 -2.831 14.908 1.00 90.88 256 LEU A C 1
ATOM 2116 O O . LEU A 1 256 ? -12.466 -3.450 15.200 1.00 90.88 256 LEU A O 1
ATOM 2120 N N . ASN A 1 257 ? -10.711 -3.126 13.835 1.00 84.56 257 ASN A N 1
ATOM 2121 C CA . ASN A 1 257 ? -11.113 -4.066 12.787 1.00 84.56 257 ASN A CA 1
ATOM 2122 C C . ASN A 1 257 ? -10.168 -5.272 12.741 1.00 84.56 257 ASN A C 1
ATOM 2124 O O . ASN A 1 257 ? -9.348 -5.435 11.836 1.00 84.56 257 ASN A O 1
ATOM 2128 N N . LYS A 1 258 ? -10.266 -6.126 13.764 1.00 72.00 258 LYS A N 1
ATOM 2129 C CA . LYS A 1 258 ? -9.325 -7.233 14.009 1.00 72.00 258 LYS A CA 1
ATOM 2130 C C . LYS A 1 258 ? -9.500 -8.449 13.090 1.00 72.00 258 LYS A C 1
ATOM 2132 O O . LYS A 1 258 ? -8.836 -9.456 13.319 1.00 72.00 258 LYS A O 1
ATOM 2137 N N . ASN A 1 259 ? -10.347 -8.386 12.062 1.00 73.75 259 ASN A N 1
ATOM 2138 C CA . ASN A 1 259 ? -10.626 -9.531 11.183 1.00 73.75 259 ASN A CA 1
ATOM 2139 C C . ASN A 1 259 ? -9.365 -10.067 10.483 1.00 73.75 259 ASN A C 1
ATOM 2141 O O . ASN A 1 259 ? -9.273 -11.259 10.219 1.00 73.75 259 ASN A O 1
ATOM 2145 N N . SER A 1 260 ? -8.370 -9.206 10.249 1.00 70.94 260 SER A N 1
ATOM 2146 C CA . SER A 1 260 ? -7.084 -9.572 9.636 1.00 70.94 260 SER A CA 1
ATOM 2147 C C . SER A 1 260 ? -5.939 -9.707 10.648 1.00 70.94 260 SER A C 1
ATOM 2149 O O . SER A 1 260 ? -4.775 -9.729 10.246 1.00 70.94 260 SER A O 1
ATOM 2151 N N . LYS A 1 261 ? -6.228 -9.785 11.957 1.00 76.62 261 LYS A N 1
ATOM 2152 C CA . LYS A 1 261 ? -5.216 -9.807 13.031 1.00 76.62 261 LYS A CA 1
ATOM 2153 C C . LYS A 1 261 ? -4.183 -10.918 12.860 1.00 76.62 261 LYS A C 1
ATOM 2155 O O . LYS A 1 261 ? -3.005 -10.674 13.101 1.00 76.62 261 LYS A O 1
ATOM 2160 N N . ASP A 1 262 ? -4.605 -12.097 12.420 1.00 82.69 262 ASP A N 1
ATOM 2161 C CA . ASP A 1 262 ? -3.720 -13.264 12.311 1.00 82.69 262 ASP A CA 1
ATOM 2162 C C . ASP A 1 262 ? -2.670 -13.114 11.196 1.00 82.69 262 ASP A C 1
ATOM 2164 O O . ASP A 1 262 ? -1.638 -13.779 11.207 1.00 82.69 262 ASP A O 1
ATOM 2168 N N . SER A 1 263 ? -2.888 -12.177 10.267 1.00 86.25 263 SER A N 1
ATOM 2169 C CA . SER A 1 263 ? -1.929 -11.814 9.217 1.00 86.25 263 SER A CA 1
ATOM 2170 C C . SER A 1 263 ? -0.916 -10.740 9.644 1.00 86.25 263 SER A C 1
ATOM 2172 O O . SER A 1 263 ? 0.000 -10.407 8.884 1.00 86.25 263 SER A O 1
ATOM 2174 N N . ILE A 1 264 ? -1.080 -10.172 10.845 1.00 92.94 264 ILE A N 1
ATOM 2175 C CA . ILE A 1 264 ? -0.243 -9.092 11.365 1.00 92.94 264 ILE A CA 1
ATOM 2176 C C . ILE A 1 264 ? 0.895 -9.688 12.187 1.00 92.94 264 ILE A C 1
ATOM 2178 O O . ILE A 1 264 ? 0.704 -10.247 13.264 1.00 92.94 264 ILE A O 1
ATOM 2182 N N . TYR A 1 265 ? 2.110 -9.483 11.699 1.00 94.81 265 TYR A N 1
ATOM 2183 C CA . TYR A 1 265 ? 3.337 -9.833 12.390 1.00 94.81 265 TYR A CA 1
ATOM 2184 C C . TYR A 1 265 ? 3.876 -8.635 13.177 1.00 94.81 265 TYR A C 1
ATOM 2186 O O . TYR A 1 265 ? 4.056 -7.544 12.629 1.00 94.81 265 TYR A O 1
ATOM 2194 N N . LEU A 1 266 ? 4.156 -8.848 14.462 1.00 95.25 266 LEU A N 1
ATOM 2195 C CA . LEU A 1 266 ? 4.769 -7.870 15.358 1.00 95.25 266 LEU A CA 1
ATOM 2196 C C . LEU A 1 266 ? 6.108 -8.416 15.848 1.00 95.25 266 LEU A C 1
ATOM 2198 O O . LEU A 1 266 ? 6.167 -9.537 16.349 1.00 95.25 266 LEU A O 1
ATOM 2202 N N . SER A 1 267 ? 7.162 -7.611 15.751 1.00 95.88 267 SER A N 1
ATOM 2203 C CA . SER A 1 267 ? 8.484 -7.955 16.269 1.00 95.88 267 SER A CA 1
ATOM 2204 C C . SER A 1 267 ? 9.097 -6.807 17.062 1.00 95.88 267 SER A C 1
ATOM 2206 O O . SER A 1 267 ? 8.931 -5.627 16.741 1.00 95.88 267 SER A O 1
ATOM 2208 N N . ASN A 1 268 ? 9.817 -7.179 18.117 1.00 95.75 268 ASN A N 1
ATOM 2209 C CA . ASN A 1 268 ? 10.686 -6.292 18.888 1.00 95.75 268 ASN A CA 1
ATOM 2210 C C . ASN A 1 268 ? 12.166 -6.499 18.525 1.00 95.75 268 ASN A C 1
ATOM 2212 O O . ASN A 1 268 ? 13.034 -5.942 19.196 1.00 95.75 268 ASN A O 1
ATOM 2216 N N . ASP A 1 269 ? 12.459 -7.308 17.504 1.00 95.50 269 ASP A N 1
ATOM 2217 C CA . ASP A 1 269 ? 13.806 -7.492 16.982 1.00 95.50 269 ASP A CA 1
ATOM 2218 C C . ASP A 1 269 ? 14.104 -6.430 15.917 1.00 95.50 269 ASP A C 1
ATOM 2220 O O . ASP A 1 269 ? 13.388 -6.267 14.925 1.00 95.50 269 ASP A O 1
ATOM 2224 N N . LYS A 1 270 ? 15.202 -5.703 16.118 1.00 94.19 270 LYS A N 1
ATOM 2225 C CA . LYS A 1 270 ? 15.687 -4.714 15.158 1.00 94.19 270 LYS A CA 1
ATOM 2226 C C . LYS A 1 270 ? 16.141 -5.371 13.851 1.00 94.19 270 LYS A C 1
ATOM 2228 O O . LYS A 1 270 ? 16.006 -4.752 12.800 1.00 94.19 270 LYS A O 1
ATOM 2233 N N . ALA A 1 271 ? 16.652 -6.601 13.894 1.00 95.69 271 ALA A N 1
ATOM 2234 C CA . ALA A 1 271 ? 17.081 -7.317 12.697 1.00 95.69 271 ALA A CA 1
ATOM 2235 C C . ALA A 1 271 ? 15.910 -7.542 11.728 1.00 95.69 271 ALA A C 1
ATOM 2237 O O . ALA A 1 271 ? 16.074 -7.377 10.520 1.00 95.69 271 ALA A O 1
ATOM 2238 N N . ASP A 1 272 ? 14.710 -7.828 12.242 1.00 96.00 272 ASP A N 1
ATOM 2239 C CA . ASP A 1 272 ? 13.512 -7.960 11.409 1.00 96.00 272 ASP A CA 1
ATOM 2240 C C . ASP A 1 272 ? 13.154 -6.643 10.716 1.00 96.00 272 ASP A C 1
ATOM 2242 O O . ASP A 1 272 ? 12.794 -6.639 9.535 1.00 96.00 272 ASP A O 1
ATOM 2246 N N . TYR A 1 273 ? 13.278 -5.519 11.432 1.00 95.38 273 TYR A N 1
ATOM 2247 C CA . TYR A 1 273 ? 13.088 -4.192 10.849 1.00 95.38 273 TYR A CA 1
ATOM 2248 C C . TYR A 1 273 ? 14.130 -3.903 9.765 1.00 95.38 273 TYR A C 1
ATOM 2250 O O . TYR A 1 273 ? 13.760 -3.553 8.646 1.00 95.38 273 TYR A O 1
ATOM 2258 N N . ASP A 1 274 ? 15.416 -4.090 10.071 1.00 94.94 274 ASP A N 1
ATOM 2259 C CA . ASP A 1 274 ? 16.520 -3.832 9.140 1.00 94.94 274 ASP A CA 1
ATOM 2260 C C . ASP A 1 274 ? 16.367 -4.677 7.855 1.00 94.94 274 ASP A C 1
ATOM 2262 O O . ASP A 1 274 ? 16.612 -4.191 6.748 1.00 94.94 274 ASP A O 1
ATOM 2266 N N . ASN A 1 275 ? 15.878 -5.917 7.983 1.00 95.50 275 ASN A N 1
ATOM 2267 C CA . ASN A 1 275 ? 15.567 -6.789 6.849 1.00 95.50 275 ASN A CA 1
ATOM 2268 C C . ASN A 1 275 ? 14.408 -6.253 5.992 1.00 95.50 275 ASN A C 1
ATOM 2270 O O . ASN A 1 275 ? 14.476 -6.310 4.764 1.00 95.50 275 ASN A O 1
ATOM 2274 N N . ALA A 1 276 ? 13.343 -5.732 6.610 1.00 95.81 276 ALA A N 1
ATOM 2275 C CA . ALA A 1 276 ? 12.218 -5.135 5.883 1.00 95.81 276 ALA A CA 1
ATOM 2276 C C . ALA A 1 276 ? 12.588 -3.792 5.218 1.00 95.81 276 ALA A C 1
ATOM 2278 O O . ALA A 1 276 ? 12.084 -3.469 4.141 1.00 95.81 276 ALA A O 1
ATOM 2279 N N . ASP A 1 277 ? 13.494 -3.031 5.836 1.00 95.56 277 ASP A N 1
ATOM 2280 C CA . ASP A 1 277 ? 13.934 -1.704 5.394 1.00 95.56 277 ASP A CA 1
ATOM 2281 C C . ASP A 1 277 ? 15.043 -1.740 4.326 1.00 95.56 277 ASP A C 1
ATOM 2283 O O . ASP A 1 277 ? 15.401 -0.708 3.758 1.00 95.56 277 ASP A O 1
ATOM 2287 N N . VAL A 1 278 ? 15.572 -2.922 3.987 1.00 95.75 278 VAL A N 1
ATOM 2288 C CA . VAL A 1 278 ? 16.788 -3.086 3.168 1.00 95.75 278 VAL A CA 1
ATOM 2289 C C . VAL A 1 278 ? 16.789 -2.273 1.865 1.00 95.75 278 VAL A C 1
ATOM 2291 O O . VAL A 1 278 ? 17.797 -1.660 1.508 1.00 95.75 278 VAL A O 1
ATOM 2294 N N . LEU A 1 279 ? 15.657 -2.196 1.157 1.00 95.25 279 LEU A N 1
ATOM 2295 C CA . LEU A 1 279 ? 15.556 -1.446 -0.101 1.00 95.25 279 LEU A CA 1
ATOM 2296 C C . LEU A 1 279 ? 15.510 0.072 0.114 1.00 95.25 279 LEU A C 1
ATOM 2298 O O . LEU A 1 279 ? 16.004 0.827 -0.730 1.00 95.25 279 LEU A O 1
ATOM 2302 N N . TYR A 1 280 ? 14.940 0.535 1.224 1.00 94.81 280 TYR A N 1
ATOM 2303 C CA . TYR A 1 280 ? 14.948 1.947 1.602 1.00 94.81 280 TYR A CA 1
ATOM 2304 C C . TYR A 1 280 ? 16.349 2.365 2.048 1.00 94.81 280 TYR A C 1
ATOM 2306 O O . TYR A 1 280 ? 16.885 3.357 1.541 1.00 94.81 280 TYR A O 1
ATOM 2314 N N . PHE A 1 281 ? 17.001 1.548 2.876 1.00 93.75 281 PHE A N 1
ATOM 2315 C CA . PHE A 1 281 ? 18.388 1.754 3.277 1.00 93.75 281 PHE A CA 1
ATOM 2316 C C . PHE A 1 281 ? 19.348 1.755 2.075 1.00 93.75 281 PHE A C 1
ATOM 2318 O O . PHE A 1 281 ? 20.162 2.667 1.918 1.00 93.75 281 PHE A O 1
ATOM 2325 N N . GLN A 1 282 ? 19.201 0.814 1.137 1.00 93.31 282 GLN A N 1
ATOM 2326 C CA . GLN A 1 282 ? 20.001 0.799 -0.091 1.00 93.31 282 GLN A CA 1
ATOM 2327 C C . GLN A 1 282 ? 19.776 2.056 -0.947 1.00 93.31 282 GLN A C 1
ATOM 2329 O O . GLN A 1 282 ? 20.714 2.576 -1.560 1.00 93.31 282 GLN A O 1
ATOM 2334 N N . SER A 1 283 ? 18.541 2.566 -1.003 1.00 92.06 283 SER A N 1
ATOM 2335 C CA . SER A 1 283 ? 18.238 3.833 -1.677 1.00 92.06 283 SER A CA 1
ATOM 2336 C C . SER A 1 283 ? 18.964 5.005 -1.017 1.00 92.06 283 SER A C 1
ATOM 2338 O O . SER A 1 283 ? 19.570 5.827 -1.710 1.00 92.06 283 SER A O 1
ATOM 2340 N N . TYR A 1 284 ? 18.949 5.059 0.317 1.00 91.19 284 TYR A N 1
ATOM 2341 C CA . TYR A 1 284 ? 19.673 6.054 1.101 1.00 91.19 284 TYR A CA 1
ATOM 2342 C C . TYR A 1 284 ? 21.179 6.033 0.793 1.00 91.19 284 TYR A C 1
ATOM 2344 O O . TYR A 1 284 ? 21.727 7.057 0.379 1.00 91.19 284 TYR A O 1
ATOM 2352 N N . LEU A 1 285 ? 21.821 4.861 0.851 1.00 90.75 285 LEU A N 1
ATOM 2353 C CA . LEU A 1 285 ? 23.247 4.711 0.532 1.00 90.75 285 LEU A CA 1
ATOM 2354 C C . LEU A 1 285 ? 23.582 5.152 -0.900 1.00 90.75 285 LEU A C 1
ATOM 2356 O O . LEU A 1 285 ? 24.596 5.810 -1.144 1.00 90.75 285 LEU A O 1
ATOM 2360 N N . ASN A 1 286 ? 22.717 4.828 -1.866 1.00 86.81 286 ASN A N 1
ATOM 2361 C CA . ASN A 1 286 ? 22.894 5.272 -3.247 1.00 86.81 286 ASN A CA 1
ATOM 2362 C C . ASN A 1 286 ? 22.843 6.806 -3.350 1.00 86.81 286 ASN A C 1
ATOM 2364 O O . ASN A 1 286 ? 23.666 7.402 -4.047 1.00 86.81 286 ASN A O 1
ATOM 2368 N N . LYS A 1 287 ? 21.918 7.467 -2.645 1.00 85.81 287 LYS A N 1
ATOM 2369 C CA . LYS A 1 287 ? 21.839 8.937 -2.631 1.00 85.81 287 LYS A CA 1
ATOM 2370 C C . LYS A 1 287 ? 23.104 9.568 -2.062 1.00 85.81 287 LYS A C 1
ATOM 2372 O O . LYS A 1 287 ? 23.596 10.530 -2.648 1.00 85.81 287 LYS A O 1
ATOM 2377 N N . GLU A 1 288 ? 23.637 9.028 -0.967 1.00 84.06 288 GLU A N 1
ATOM 2378 C CA . GLU A 1 288 ? 24.884 9.520 -0.374 1.00 84.06 288 GLU A CA 1
ATOM 2379 C C . GLU A 1 288 ? 26.065 9.351 -1.335 1.00 84.06 288 GLU A C 1
ATOM 2381 O O . GLU A 1 288 ? 26.776 10.315 -1.626 1.00 84.06 288 GLU A O 1
ATOM 2386 N N . LYS A 1 289 ? 26.224 8.152 -1.909 1.00 80.94 289 LYS A N 1
ATOM 2387 C CA . LYS A 1 289 ? 27.321 7.832 -2.833 1.00 80.94 289 LYS A CA 1
ATOM 2388 C C . LYS A 1 289 ? 27.323 8.712 -4.085 1.00 80.94 289 LYS A C 1
ATOM 2390 O O . LYS A 1 289 ? 28.386 9.119 -4.553 1.00 80.94 289 LYS A O 1
ATOM 2395 N N . TYR A 1 290 ? 26.147 8.998 -4.641 1.00 73.56 290 TYR A N 1
ATOM 2396 C CA . TYR A 1 290 ? 25.997 9.757 -5.886 1.00 73.56 290 TYR A CA 1
ATOM 2397 C C . TYR A 1 290 ? 25.638 11.235 -5.656 1.00 73.56 290 TYR A C 1
ATOM 2399 O O . TYR A 1 290 ? 25.171 11.903 -6.583 1.00 73.56 290 TYR A O 1
ATOM 2407 N N . ASN A 1 291 ? 25.886 11.783 -4.456 1.00 76.00 291 ASN A N 1
ATOM 2408 C CA . ASN A 1 291 ? 25.666 13.199 -4.156 1.00 76.00 291 ASN A CA 1
ATOM 2409 C C . ASN A 1 291 ? 26.679 14.100 -4.892 1.00 76.00 291 ASN A C 1
ATOM 2411 O O . ASN A 1 291 ? 27.688 14.561 -4.352 1.00 76.00 291 ASN A O 1
ATOM 2415 N N . THR A 1 292 ? 26.393 14.369 -6.166 1.00 64.38 292 THR A N 1
ATOM 2416 C CA . THR A 1 292 ? 27.258 15.136 -7.073 1.00 64.38 292 THR A CA 1
ATOM 2417 C C . THR A 1 292 ? 27.522 16.572 -6.612 1.00 64.38 292 THR A C 1
ATOM 2419 O O . THR A 1 292 ? 28.572 17.120 -6.942 1.00 64.38 292 THR A O 1
ATOM 2422 N N . ILE A 1 293 ? 26.629 17.182 -5.825 1.00 65.44 293 ILE A N 1
ATOM 2423 C CA . ILE A 1 293 ? 26.816 18.537 -5.278 1.00 65.44 293 ILE A CA 1
ATOM 2424 C C . ILE A 1 293 ? 27.903 18.527 -4.201 1.00 65.44 293 ILE A C 1
ATOM 2426 O O . ILE A 1 293 ? 28.805 19.366 -4.215 1.00 65.44 293 ILE A O 1
ATOM 2430 N N . GLN A 1 294 ? 27.849 17.557 -3.291 1.00 63.25 294 GLN A N 1
ATOM 2431 C CA . GLN A 1 294 ? 28.847 17.408 -2.236 1.00 63.25 294 GLN A CA 1
ATOM 2432 C C . GLN A 1 294 ? 30.205 16.999 -2.821 1.00 63.25 294 GLN A C 1
ATOM 2434 O O . GLN A 1 294 ? 31.221 17.596 -2.472 1.00 63.25 294 GLN A O 1
ATOM 2439 N N . LEU A 1 295 ? 30.217 16.095 -3.807 1.00 62.09 295 LEU A N 1
ATOM 2440 C CA . LEU A 1 295 ? 31.429 15.715 -4.543 1.00 62.09 295 LEU A CA 1
ATOM 2441 C C . LEU A 1 295 ? 32.068 16.902 -5.287 1.00 62.09 295 LEU A C 1
ATOM 2443 O O . LEU A 1 295 ? 33.292 17.037 -5.288 1.00 62.09 295 LEU A O 1
ATOM 2447 N N . LYS A 1 296 ? 31.265 17.797 -5.883 1.00 64.19 296 LYS A N 1
ATOM 2448 C CA . LYS A 1 296 ? 31.767 19.032 -6.516 1.00 64.19 296 LYS A CA 1
ATOM 2449 C C . LYS A 1 296 ? 32.374 20.000 -5.496 1.00 64.19 296 LYS A C 1
ATOM 2451 O O . LYS A 1 296 ? 33.450 20.532 -5.750 1.00 64.19 296 LYS A O 1
ATOM 2456 N N . ARG A 1 297 ? 31.738 20.189 -4.333 1.00 67.38 297 ARG A N 1
ATOM 2457 C CA . ARG A 1 297 ? 32.258 21.051 -3.252 1.00 67.38 297 ARG A CA 1
ATOM 2458 C C . ARG A 1 297 ? 33.558 20.519 -2.641 1.00 67.38 297 ARG A C 1
ATOM 2460 O O . ARG A 1 297 ? 34.453 21.306 -2.357 1.00 67.38 297 ARG A O 1
ATOM 2467 N N . VAL A 1 298 ? 33.680 19.201 -2.462 1.00 70.44 298 VAL A N 1
ATOM 2468 C CA . VAL A 1 298 ? 34.914 18.564 -1.964 1.00 70.44 298 VAL A CA 1
ATOM 2469 C C . VAL A 1 298 ? 36.058 18.737 -2.964 1.00 70.44 298 VAL A C 1
ATOM 2471 O O . VAL A 1 298 ? 37.155 19.110 -2.564 1.00 70.44 298 VAL A O 1
ATOM 2474 N N . LYS A 1 299 ? 35.801 18.559 -4.268 1.00 63.84 299 LYS A N 1
ATOM 2475 C CA . LYS A 1 299 ? 36.813 18.810 -5.308 1.00 63.84 299 LYS A CA 1
ATOM 2476 C C . LYS A 1 299 ? 37.278 20.267 -5.347 1.00 63.84 299 LYS A C 1
ATOM 2478 O O . LYS A 1 299 ? 38.468 20.496 -5.492 1.00 63.84 299 LYS A O 1
ATOM 2483 N N . GLN A 1 300 ? 36.368 21.228 -5.183 1.00 61.94 300 GLN A N 1
ATOM 2484 C CA . GLN A 1 300 ? 36.725 22.651 -5.140 1.00 61.94 300 GLN A CA 1
ATOM 2485 C C . GLN A 1 300 ? 37.594 23.001 -3.924 1.00 61.94 300 GLN A C 1
ATOM 2487 O O . GLN A 1 300 ? 38.549 23.748 -4.074 1.00 61.94 300 GLN A O 1
ATOM 2492 N N . LYS A 1 301 ? 37.316 22.422 -2.746 1.00 64.31 301 LYS A N 1
ATOM 2493 C CA . LYS A 1 301 ? 38.139 22.615 -1.537 1.00 64.31 301 LYS A CA 1
ATOM 2494 C C . LYS A 1 301 ? 39.507 21.932 -1.592 1.00 64.31 301 LYS A C 1
ATOM 2496 O O . LYS A 1 301 ? 40.414 22.355 -0.899 1.00 64.31 301 LYS A O 1
ATOM 2501 N N . ALA A 1 302 ? 39.650 20.855 -2.361 1.00 60.50 302 ALA A N 1
ATOM 2502 C CA . ALA A 1 302 ? 40.932 20.168 -2.533 1.00 60.50 302 ALA A CA 1
ATOM 2503 C C . ALA A 1 302 ? 41.864 20.873 -3.541 1.00 60.50 302 ALA A C 1
ATOM 2505 O O . ALA A 1 302 ? 43.019 20.483 -3.678 1.00 60.50 302 ALA A O 1
ATOM 2506 N N . GLN A 1 303 ? 41.350 21.864 -4.276 1.00 56.91 303 GLN A N 1
ATOM 2507 C CA . GLN A 1 303 ? 42.080 22.656 -5.274 1.00 56.91 303 GLN A CA 1
ATOM 2508 C C . GLN A 1 303 ? 42.400 24.083 -4.790 1.00 56.91 303 GLN A C 1
ATOM 2510 O O . GLN A 1 303 ? 42.958 24.865 -5.557 1.00 56.91 303 GLN A O 1
ATOM 2515 N N . SER A 1 304 ? 42.029 24.415 -3.550 1.00 50.88 304 SER A N 1
ATOM 2516 C CA . SER A 1 304 ? 42.309 25.674 -2.844 1.00 50.88 304 SER A CA 1
ATOM 2517 C C . SER A 1 304 ? 43.306 25.437 -1.724 1.00 50.88 304 SER A C 1
ATOM 2519 O O . SER A 1 304 ? 44.215 26.273 -1.563 1.00 50.88 304 SER A O 1
#

Sequence (304 aa):
MNTLFVNNRAIDSEELVDIITQSNGIYENTLIKLLQCNRISLEARLKTLKKNKIISKGKLNKHFYYVDKYDLKHMKDLDLQSMVVQYLVSIGLYTNKIQVIDSLDKNKQLYLSVFASGKYNYKNDKSIKKLANNRFNQLSSEEDRKYFSQFIINELTKFPIRVASFSDMLEKRYYTTSIDTVDILAIPNKEYIPAIQSNLADVSFRNLENNTTLIRDDILIYLNDSNTLGYFVKENNQYTLRAIYSVVDFFYYLTLNKNSKDSIYLSNDKADYDNADVLYFQSYLNKEKYNTIQLKRVKQKAQS

Radius of gyration: 20.75 Å; chains: 1; bounding box: 70×44×55 Å

pLDDT: mean 87.77, std 10.61, range [33.75, 98.06]

Organism: NCBI:txid1158606